Protein AF-Q0MYX5-F1 (afdb_monomer_lite)

Sequence (276 aa):
MDNAFEWIAEGNPLCTESTYPYTSGAGLTGTCKKACNGEVSLTSHKDVPSGDEDALRAAVAKQPVSVAIEADKSAFQLYQSGVIDSASCGKELDHGVLVVGYGTDTATGKDYWKIKNSWGGTWGEEGFVRVVQGKNMCGISSQASYPKGVHMAAPTPPTPPGPPPKTTTHYGDPKAGCLSDEIEVQVQGLGGDFCSSACSLFKPCPTDVPSSVTAKPMCALKEAGTLKEYCALVCAPAEDVVDGQIRDQKKADGACGASASCKMAGAGVGICTYDD

Secondary structure (DSSP, 8-state):
-HHHHHHHHTT--B--TTTS---GGGS--PPP----S-SEE-SEEEEEPTT-HHHHHHHHTTS-EEEEE--SSHHHHT--SSEE--GGG-S---EEEEEEEEEE-TTT--EEEEEE-SS-TTSTBTTEEEEETTTTGGGTTTSEEEEES-EEPPP-------SS-S--SSS--GGG---TTEEEE--TTSSSBEEEEEEBTTBPPP--PPTT--SEEEEEEE-TTSS-EEEEEEEE-GGGEETTEETTHHHHHHHT-TT-EEEEETTTEEEEEB--

Structure (mmCIF, N/CA/C/O backbone):
data_AF-Q0MYX5-F1
#
_entry.id   AF-Q0MYX5-F1
#
loop_
_atom_site.group_PDB
_atom_site.id
_atom_site.type_symbol
_atom_site.label_atom_id
_atom_site.label_alt_id
_atom_site.label_comp_id
_atom_site.label_asym_id
_atom_site.label_entity_id
_atom_site.label_seq_id
_atom_site.pdbx_PDB_ins_code
_atom_site.Cartn_x
_atom_site.Cartn_y
_atom_site.Cartn_z
_atom_site.occupancy
_atom_site.B_iso_or_equiv
_atom_site.auth_seq_id
_atom_site.auth_comp_id
_atom_site.auth_asym_id
_atom_site.auth_atom_id
_atom_site.pdbx_PDB_model_num
ATOM 1 N N . MET A 1 1 ? -14.043 5.587 0.193 1.00 96.19 1 MET A N 1
ATOM 2 C CA . MET A 1 1 ? -12.797 5.654 -0.631 1.00 96.19 1 MET A CA 1
ATOM 3 C C . MET A 1 1 ? -13.126 5.281 -2.075 1.00 96.19 1 MET A C 1
ATOM 5 O O . MET A 1 1 ? -12.330 4.685 -2.795 1.00 96.19 1 MET A O 1
ATOM 9 N N . ASP A 1 2 ? -14.325 5.650 -2.512 1.00 94.31 2 ASP A N 1
ATOM 10 C CA . ASP A 1 2 ? -15.061 4.827 -3.469 1.00 94.31 2 ASP A CA 1
ATOM 11 C C . ASP A 1 2 ? -14.685 5.171 -4.892 1.00 94.31 2 ASP A C 1
ATOM 13 O O . ASP A 1 2 ? -14.395 4.269 -5.668 1.00 94.31 2 ASP A O 1
ATOM 17 N N . ASN A 1 3 ? -14.477 6.460 -5.161 1.00 96.56 3 ASN A N 1
ATOM 18 C CA . ASN A 1 3 ? -13.941 6.959 -6.426 1.00 96.56 3 ASN A CA 1
ATOM 19 C C . ASN A 1 3 ? -12.635 6.249 -6.832 1.00 96.56 3 ASN A C 1
ATOM 21 O O . ASN A 1 3 ? -12.405 6.010 -8.012 1.00 96.56 3 ASN A O 1
ATOM 25 N N . ALA A 1 4 ? -11.766 5.895 -5.873 1.00 95.44 4 ALA A N 1
ATOM 26 C CA . ALA A 1 4 ? -10.534 5.169 -6.182 1.00 95.44 4 ALA A CA 1
ATOM 27 C C . ALA A 1 4 ? -10.825 3.721 -6.601 1.00 95.44 4 ALA A C 1
ATOM 29 O O . ALA A 1 4 ? -10.226 3.224 -7.551 1.00 95.44 4 ALA A O 1
ATOM 30 N N . PHE A 1 5 ? -11.762 3.048 -5.927 1.00 95.75 5 PHE A N 1
ATOM 31 C CA . PHE A 1 5 ? -12.198 1.719 -6.342 1.00 95.75 5 PHE A CA 1
ATOM 32 C C . PHE A 1 5 ? -12.916 1.758 -7.694 1.00 95.75 5 PHE A C 1
ATOM 34 O O . PHE A 1 5 ? -12.631 0.919 -8.538 1.00 95.75 5 PHE A O 1
ATOM 41 N N . GLU A 1 6 ? -13.805 2.724 -7.923 1.00 96.19 6 GLU A N 1
ATOM 42 C CA . GLU A 1 6 ? -14.494 2.920 -9.206 1.00 96.19 6 GLU A CA 1
ATOM 43 C C . GLU A 1 6 ? -13.503 3.123 -10.347 1.00 96.19 6 GLU A C 1
ATOM 45 O O . GLU A 1 6 ? -13.578 2.415 -11.346 1.00 96.19 6 GLU A O 1
ATOM 50 N N . TRP A 1 7 ? -12.503 3.984 -10.157 1.00 93.94 7 TRP A N 1
ATOM 51 C CA . TRP A 1 7 ? -11.457 4.203 -11.150 1.00 93.94 7 TRP A CA 1
ATOM 52 C C . TRP A 1 7 ? -10.729 2.902 -11.525 1.00 93.94 7 TRP A C 1
ATOM 54 O O . TRP A 1 7 ? -10.486 2.646 -12.702 1.00 93.94 7 TRP A O 1
ATOM 64 N N . ILE A 1 8 ? -10.424 2.034 -10.553 1.00 92.81 8 ILE A N 1
ATOM 65 C CA . ILE A 1 8 ? -9.824 0.717 -10.832 1.00 92.81 8 ILE A CA 1
ATOM 66 C C . ILE A 1 8 ? -10.837 -0.208 -11.536 1.00 92.81 8 ILE A C 1
ATOM 68 O O . ILE A 1 8 ? -10.469 -0.929 -12.463 1.00 92.81 8 ILE A O 1
ATOM 72 N N . ALA A 1 9 ? -12.112 -0.187 -11.131 1.00 92.12 9 ALA A N 1
ATOM 73 C CA . ALA A 1 9 ? -13.180 -1.001 -11.724 1.00 92.12 9 ALA A CA 1
ATOM 74 C C . ALA A 1 9 ? -13.456 -0.657 -13.198 1.00 92.12 9 ALA A C 1
ATOM 76 O O . ALA A 1 9 ? -13.831 -1.532 -13.975 1.00 92.12 9 ALA A O 1
ATOM 77 N N . GLU A 1 10 ? -13.224 0.594 -13.600 1.00 93.12 10 GLU A N 1
ATOM 78 C CA . GLU A 1 10 ? -13.289 1.059 -14.993 1.00 93.12 10 GLU A CA 1
ATOM 79 C C . GLU A 1 10 ? -12.164 0.489 -15.882 1.00 93.12 10 GLU A C 1
ATOM 81 O O . GLU A 1 10 ? -12.125 0.750 -17.084 1.00 93.12 10 GLU A O 1
ATOM 86 N N . GLY A 1 11 ? -11.258 -0.315 -15.314 1.00 87.81 11 GLY A N 1
ATOM 87 C CA . GLY A 1 11 ? -10.168 -0.974 -16.030 1.00 87.81 11 GLY A CA 1
ATOM 88 C C . GLY A 1 11 ? -8.875 -0.162 -16.068 1.00 87.81 11 GLY A C 1
ATOM 89 O O . GLY A 1 11 ? -7.965 -0.502 -16.825 1.00 87.81 11 GLY A O 1
ATOM 90 N N . ASN A 1 12 ? -8.769 0.904 -15.270 1.00 88.88 12 ASN A N 1
ATOM 91 C CA . ASN A 1 12 ? -7.522 1.648 -15.165 1.00 88.88 12 ASN A CA 1
ATOM 92 C C . ASN A 1 12 ? -6.460 0.848 -14.380 1.00 88.88 12 ASN A C 1
ATOM 94 O O . ASN A 1 12 ? -6.790 0.137 -13.427 1.00 88.88 12 ASN A O 1
ATOM 98 N N . PRO A 1 13 ? -5.171 0.957 -14.754 1.00 85.06 13 PRO A N 1
ATOM 99 C CA . PRO A 1 13 ? -4.129 0.108 -14.193 1.00 85.06 13 PRO A CA 1
ATOM 100 C C . PRO A 1 13 ? -3.805 0.485 -12.744 1.00 85.06 13 PRO A C 1
ATOM 102 O O . PRO A 1 13 ? -3.373 1.605 -12.467 1.00 85.06 13 PRO A O 1
ATOM 105 N N . LEU A 1 14 ? -3.926 -0.481 -11.829 1.00 89.56 14 LEU A N 1
ATOM 106 C CA . LEU A 1 14 ? -3.324 -0.393 -10.500 1.00 89.56 14 LEU A CA 1
ATOM 107 C C . LEU A 1 14 ? -1.961 -1.096 -10.510 1.00 89.56 14 LEU A C 1
ATOM 109 O O . LEU A 1 14 ? -1.875 -2.317 -10.670 1.00 89.56 14 LEU A O 1
ATOM 113 N N . CYS A 1 15 ? -0.899 -0.304 -10.378 1.00 87.56 15 CYS A N 1
ATOM 114 C CA . CYS A 1 15 ? 0.484 -0.772 -10.383 1.00 87.56 15 CYS A CA 1
ATOM 115 C C . CYS A 1 15 ? 0.941 -1.233 -8.997 1.00 87.56 15 CYS A C 1
ATOM 117 O O . CYS A 1 15 ? 0.411 -0.799 -7.973 1.00 87.56 15 CYS A O 1
ATOM 119 N N . THR A 1 16 ? 1.966 -2.083 -8.962 1.00 85.88 16 THR A N 1
ATOM 120 C CA . THR A 1 16 ? 2.714 -2.352 -7.730 1.00 85.88 16 THR A CA 1
ATOM 121 C C . THR A 1 16 ? 3.526 -1.131 -7.303 1.00 85.88 16 THR A C 1
ATOM 123 O O . THR A 1 16 ? 3.976 -0.348 -8.136 1.00 85.88 16 THR A O 1
ATOM 126 N N . GLU A 1 17 ? 3.786 -0.993 -6.002 1.00 85.88 17 GLU A N 1
ATOM 127 C CA . GLU A 1 17 ? 4.629 0.091 -5.466 1.00 85.88 17 GLU A CA 1
ATOM 128 C C . GLU A 1 17 ? 6.033 0.100 -6.100 1.00 85.88 17 GLU A C 1
ATOM 130 O O . GLU A 1 17 ? 6.611 1.155 -6.331 1.00 85.88 17 GLU A O 1
ATOM 135 N N . SER A 1 18 ? 6.581 -1.070 -6.443 1.00 83.81 18 SER A N 1
ATOM 136 C CA . SER A 1 18 ? 7.875 -1.179 -7.125 1.00 83.81 18 SER A CA 1
ATOM 137 C C . SER A 1 18 ? 7.869 -0.600 -8.540 1.00 83.81 18 SER A C 1
ATOM 139 O O . SER A 1 18 ? 8.885 -0.062 -8.971 1.00 83.81 18 SER A O 1
ATOM 141 N N . THR A 1 19 ? 6.753 -0.715 -9.267 1.00 83.69 19 THR A N 1
ATOM 142 C CA . THR A 1 19 ? 6.622 -0.208 -10.645 1.00 83.69 19 THR A CA 1
ATOM 143 C C . THR A 1 19 ? 6.095 1.225 -10.689 1.00 83.69 19 THR A C 1
ATOM 145 O O . THR A 1 19 ? 6.375 1.959 -11.638 1.00 83.69 19 THR A O 1
ATOM 148 N N . TYR A 1 20 ? 5.381 1.657 -9.647 1.00 86.38 20 TYR A N 1
ATOM 149 C CA . TYR A 1 20 ? 4.899 3.025 -9.484 1.00 86.38 20 TYR A CA 1
ATOM 150 C C . TYR A 1 20 ? 5.142 3.529 -8.051 1.00 86.38 20 TYR A C 1
ATOM 152 O O . TYR A 1 20 ? 4.207 3.578 -7.251 1.00 86.38 20 TYR A O 1
ATOM 160 N N . PRO A 1 21 ? 6.381 3.941 -7.721 1.00 87.50 21 PRO A N 1
ATOM 161 C CA . PRO A 1 21 ? 6.713 4.388 -6.373 1.00 87.50 21 PRO A CA 1
ATOM 162 C C . PRO A 1 21 ? 5.965 5.656 -5.965 1.00 87.50 21 PRO A C 1
ATOM 164 O O . PRO A 1 21 ? 5.779 6.581 -6.767 1.00 87.50 21 PRO A O 1
ATOM 167 N N . TYR A 1 22 ? 5.601 5.743 -4.691 1.00 85.69 22 TYR A N 1
ATOM 168 C CA . TYR A 1 22 ? 4.992 6.924 -4.103 1.00 85.69 22 TYR A CA 1
ATOM 169 C C . TYR A 1 22 ? 5.981 8.099 -4.050 1.00 85.69 22 TYR A C 1
ATOM 171 O O . TYR A 1 22 ? 6.965 8.087 -3.313 1.00 85.69 22 TYR A O 1
ATOM 179 N N . THR A 1 23 ? 5.701 9.161 -4.810 1.00 84.38 23 THR A N 1
ATOM 180 C CA . THR A 1 23 ? 6.566 10.355 -4.888 1.00 84.38 23 THR A CA 1
ATOM 181 C C . THR A 1 23 ? 6.047 11.554 -4.097 1.00 84.38 23 THR A C 1
ATOM 183 O O . THR A 1 23 ? 6.801 12.487 -3.827 1.00 84.38 23 THR A O 1
ATOM 186 N N . SER A 1 24 ? 4.767 11.556 -3.716 1.00 80.44 24 SER A N 1
ATOM 187 C CA . SER A 1 24 ? 4.109 12.734 -3.132 1.00 80.44 24 SER A CA 1
ATOM 188 C C . SER A 1 24 ? 4.394 12.939 -1.641 1.00 80.44 24 SER A C 1
ATOM 190 O O . SER A 1 24 ? 3.880 13.882 -1.047 1.00 80.44 24 SER A O 1
ATOM 192 N N . GLY A 1 25 ? 5.237 12.106 -1.020 1.00 70.12 25 GLY A N 1
ATOM 193 C CA . GLY A 1 25 ? 5.572 12.194 0.409 1.00 70.12 25 GLY A CA 1
ATOM 194 C C . GLY A 1 25 ? 6.216 13.517 0.839 1.00 70.12 25 GLY A C 1
ATOM 195 O O . GLY A 1 25 ? 6.126 13.882 2.004 1.00 70.12 25 GLY A O 1
ATOM 196 N N . ALA A 1 26 ? 6.805 14.263 -0.100 1.00 75.06 26 ALA A N 1
ATOM 197 C CA . ALA A 1 26 ? 7.354 15.602 0.129 1.00 75.06 26 ALA A CA 1
ATOM 198 C C . ALA A 1 26 ? 6.383 16.745 -0.249 1.00 75.06 26 ALA A C 1
ATOM 200 O O . ALA A 1 26 ? 6.805 17.891 -0.376 1.00 75.06 26 ALA A O 1
ATOM 201 N N . GLY A 1 27 ? 5.100 16.444 -0.490 1.00 73.88 27 GLY A N 1
ATOM 202 C CA . GLY A 1 27 ? 4.103 17.424 -0.944 1.00 73.88 27 GLY A CA 1
ATOM 203 C C . GLY A 1 27 ? 4.219 17.801 -2.425 1.00 73.88 27 GLY A C 1
ATOM 204 O O . GLY A 1 27 ? 3.632 18.788 -2.860 1.00 73.88 27 GLY A O 1
ATOM 205 N N . LEU A 1 28 ? 4.981 17.032 -3.208 1.00 76.19 28 LEU A N 1
ATOM 206 C CA . LEU A 1 28 ? 5.161 17.253 -4.641 1.00 76.19 28 LEU A CA 1
ATOM 207 C C . LEU A 1 28 ? 4.154 16.424 -5.438 1.00 76.19 28 LEU A C 1
ATOM 209 O O . LEU A 1 28 ? 4.233 15.197 -5.471 1.00 76.19 28 LEU A O 1
ATOM 213 N N . THR A 1 29 ? 3.232 17.097 -6.121 1.00 76.69 29 THR A N 1
ATOM 214 C CA . THR A 1 29 ? 2.297 16.438 -7.036 1.00 76.69 29 THR A CA 1
ATOM 215 C C . THR A 1 29 ? 3.027 16.027 -8.312 1.00 76.69 29 THR A C 1
ATOM 217 O O . THR A 1 29 ? 3.474 16.872 -9.087 1.00 76.69 29 THR A O 1
ATOM 220 N N . GLY A 1 30 ? 3.158 14.719 -8.529 1.00 77.19 30 GLY A N 1
ATOM 221 C CA . GLY A 1 30 ? 3.679 14.172 -9.780 1.00 77.19 30 GLY A CA 1
ATOM 222 C C . GLY A 1 30 ? 2.681 14.283 -10.937 1.00 77.19 30 GLY A C 1
ATOM 223 O O . GLY A 1 30 ? 1.508 14.606 -10.757 1.00 77.19 30 GLY A O 1
ATOM 224 N N . THR A 1 31 ? 3.140 13.967 -12.145 1.00 83.19 31 THR A N 1
ATOM 225 C CA . THR A 1 31 ? 2.269 13.759 -13.309 1.00 83.19 31 THR A CA 1
ATOM 226 C C . THR A 1 31 ? 1.819 12.299 -13.387 1.00 83.19 31 THR A C 1
ATOM 228 O O . THR A 1 31 ? 2.531 11.395 -12.946 1.00 83.19 31 THR A O 1
ATOM 231 N N . CYS A 1 32 ? 0.632 12.053 -13.951 1.00 86.31 32 CYS A N 1
ATOM 232 C CA . CYS A 1 32 ? 0.149 10.693 -14.198 1.00 86.31 32 CYS A CA 1
ATOM 233 C C . CYS A 1 32 ? 1.040 10.003 -15.242 1.00 86.31 32 CYS A C 1
ATOM 235 O O . CYS A 1 32 ? 1.195 10.503 -16.359 1.00 86.31 32 CYS A O 1
ATOM 237 N N . LYS A 1 33 ? 1.629 8.860 -14.878 1.00 82.69 33 LYS A N 1
ATOM 238 C CA . LYS A 1 33 ? 2.478 8.047 -15.757 1.00 82.69 33 LYS A CA 1
ATOM 239 C C . LYS A 1 33 ? 1.735 6.781 -16.175 1.00 82.69 33 LYS A C 1
ATOM 241 O O . LYS A 1 33 ? 1.024 6.180 -15.381 1.00 82.69 33 LYS A O 1
ATOM 246 N N . LYS A 1 34 ? 1.951 6.316 -17.403 1.00 77.56 34 LYS A N 1
ATOM 247 C CA . LYS A 1 34 ? 1.551 4.963 -17.818 1.00 77.56 34 LYS A CA 1
ATOM 248 C C . LYS A 1 34 ? 2.745 4.031 -17.625 1.00 77.56 34 LYS A C 1
ATOM 250 O O . LYS A 1 34 ? 3.488 3.792 -18.567 1.00 77.56 34 LYS A O 1
ATOM 255 N N . ALA A 1 35 ? 2.986 3.624 -16.379 1.00 71.19 35 ALA A N 1
ATOM 256 C CA . ALA A 1 35 ? 4.184 2.869 -15.993 1.00 71.19 35 ALA A CA 1
ATOM 257 C C .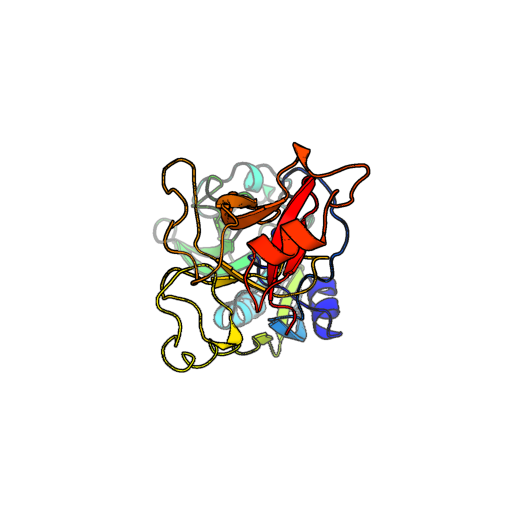 ALA A 1 35 ? 3.965 1.348 -15.902 1.00 71.19 35 ALA A C 1
ATOM 259 O O . ALA A 1 35 ? 4.932 0.601 -15.825 1.00 71.19 35 ALA A O 1
ATOM 260 N N . CYS A 1 36 ? 2.714 0.879 -15.916 1.00 77.50 36 CYS A N 1
ATOM 261 C CA . CYS A 1 36 ? 2.388 -0.544 -15.875 1.00 77.50 36 CYS A CA 1
ATOM 262 C C . CYS A 1 36 ? 1.074 -0.838 -16.618 1.00 77.50 36 CYS A C 1
ATOM 264 O O . CYS A 1 36 ? 0.283 0.070 -16.889 1.00 77.50 36 CYS A O 1
ATOM 266 N N . ASN A 1 37 ? 0.817 -2.121 -16.880 1.00 72.31 37 ASN A N 1
ATOM 267 C CA . ASN A 1 37 ? -0.416 -2.606 -17.514 1.00 72.31 37 ASN A CA 1
ATOM 268 C C . ASN A 1 37 ? -1.521 -2.993 -16.509 1.00 72.31 37 ASN A C 1
ATOM 270 O O . ASN A 1 37 ? -2.529 -3.566 -16.906 1.00 72.31 37 ASN A O 1
ATOM 274 N N . GLY A 1 38 ? -1.345 -2.658 -15.226 1.00 74.06 38 GLY A N 1
ATOM 275 C CA . GLY A 1 38 ? -2.250 -3.032 -14.140 1.00 74.06 38 GLY A CA 1
ATOM 276 C C . GLY A 1 38 ? -2.015 -4.472 -13.691 1.00 74.06 38 GLY A C 1
ATOM 277 O O . GLY A 1 38 ? -2.259 -5.416 -14.434 1.00 74.06 38 GLY A O 1
ATOM 278 N N . GLU A 1 39 ? -1.532 -4.648 -12.464 1.00 78.69 39 GLU A N 1
ATOM 279 C CA . GLU A 1 39 ? -1.292 -5.976 -11.874 1.00 78.69 39 GLU A CA 1
ATOM 280 C C . GLU A 1 39 ? -2.457 -6.422 -10.983 1.00 78.69 39 GLU A C 1
ATOM 282 O O . GLU A 1 39 ? -2.606 -7.599 -10.656 1.00 78.69 39 GLU A O 1
ATOM 287 N N . VAL A 1 40 ? -3.316 -5.480 -10.597 1.00 84.19 40 VAL A N 1
ATOM 288 C CA . VAL A 1 40 ? -4.497 -5.726 -9.777 1.00 84.19 40 VAL A CA 1
ATOM 289 C C . VAL A 1 40 ? -5.708 -5.122 -10.465 1.00 84.19 40 VAL A C 1
ATOM 291 O O . VAL A 1 40 ? -5.685 -3.979 -10.914 1.00 84.19 40 VAL A O 1
ATOM 294 N N . SER A 1 41 ? -6.780 -5.901 -10.506 1.00 86.19 41 SER A N 1
ATOM 295 C CA . SER A 1 41 ? -8.095 -5.474 -10.969 1.00 86.19 41 SER A CA 1
ATOM 296 C C . SER A 1 41 ? -9.133 -5.747 -9.888 1.00 86.19 41 SER A C 1
ATOM 298 O O . SER A 1 41 ? -8.926 -6.572 -8.993 1.00 86.19 41 SER A O 1
ATOM 300 N N . LEU A 1 42 ? -10.256 -5.046 -9.960 1.00 92.94 42 LEU A N 1
ATOM 301 C CA . LEU A 1 42 ? -11.424 -5.307 -9.133 1.00 92.94 42 LEU A CA 1
ATOM 302 C C . LEU A 1 42 ? -12.687 -5.092 -9.964 1.00 92.94 42 LEU A C 1
ATOM 304 O O . LEU A 1 42 ? -12.662 -4.383 -10.963 1.00 92.94 42 LEU A O 1
ATOM 308 N N . THR A 1 43 ? -13.791 -5.706 -9.551 1.00 91.56 43 THR A N 1
ATOM 309 C CA . THR A 1 43 ? -15.070 -5.616 -10.281 1.00 91.56 43 THR A CA 1
ATOM 310 C C . THR A 1 43 ? -15.958 -4.470 -9.809 1.00 91.56 43 THR A C 1
ATOM 312 O O . THR A 1 43 ? -16.690 -3.890 -10.600 1.00 91.56 43 THR A O 1
ATOM 315 N N . SER A 1 44 ? -15.934 -4.166 -8.510 1.00 94.75 44 SER A N 1
ATOM 316 C CA . SER A 1 44 ? -16.715 -3.093 -7.891 1.00 94.75 44 SER A CA 1
ATOM 317 C C . SER A 1 44 ? -16.214 -2.852 -6.466 1.00 94.75 44 SER A C 1
ATOM 319 O O . SER A 1 44 ? -15.313 -3.542 -5.988 1.00 94.75 44 SER A O 1
ATOM 321 N N . HIS A 1 45 ? -16.843 -1.942 -5.733 1.00 97.38 45 HIS A N 1
ATOM 322 C CA . HIS A 1 45 ? -16.726 -1.868 -4.279 1.00 97.38 45 HIS A CA 1
ATOM 323 C C . HIS A 1 45 ? -18.082 -2.133 -3.618 1.00 97.38 45 HIS A C 1
ATOM 325 O O . HIS A 1 45 ? -19.089 -2.378 -4.292 1.00 97.38 45 HIS A O 1
ATOM 331 N N . LYS A 1 46 ? -18.087 -2.167 -2.288 1.00 97.12 46 LYS A N 1
ATOM 332 C CA . LYS A 1 46 ? -19.293 -2.210 -1.474 1.00 97.12 46 LYS A CA 1
ATOM 333 C C . LYS A 1 46 ? -19.118 -1.344 -0.234 1.00 97.12 46 LYS A C 1
ATOM 335 O O . LYS A 1 46 ? -18.134 -1.505 0.490 1.00 97.12 46 LYS A O 1
ATOM 340 N N . ASP A 1 47 ? -20.135 -0.540 0.038 1.00 98.25 47 ASP A N 1
ATOM 341 C CA . ASP A 1 47 ? -20.233 0.245 1.260 1.00 98.25 47 ASP A CA 1
ATOM 342 C C . ASP A 1 47 ? -20.781 -0.588 2.418 1.00 98.25 47 ASP A C 1
ATOM 344 O O . ASP A 1 47 ? -21.645 -1.466 2.267 1.00 98.25 47 ASP A O 1
ATOM 348 N N . VAL A 1 48 ? -20.252 -0.305 3.601 1.00 98.19 48 VAL A N 1
ATOM 349 C CA . VAL A 1 48 ? -20.819 -0.724 4.878 1.00 98.19 48 VAL A CA 1
ATOM 350 C C . VAL A 1 48 ? -21.885 0.307 5.270 1.00 98.19 48 VAL A C 1
ATOM 352 O O . VAL A 1 48 ? -21.635 1.505 5.128 1.00 98.19 48 VAL A O 1
ATOM 355 N N . PRO A 1 49 ? -23.067 -0.114 5.764 1.00 98.38 49 PRO A N 1
ATOM 356 C CA . PRO A 1 49 ? -24.084 0.818 6.241 1.00 98.38 49 PRO A CA 1
ATOM 357 C C . PRO A 1 49 ? -23.521 1.809 7.267 1.00 98.38 49 PRO A C 1
ATOM 359 O O . PRO A 1 49 ? -22.850 1.418 8.223 1.00 98.38 49 PRO A O 1
ATOM 362 N N . SER A 1 50 ? -23.795 3.097 7.059 1.00 98.12 50 SER A N 1
ATOM 363 C CA . SER A 1 50 ? -23.253 4.164 7.902 1.00 98.12 50 SER A CA 1
ATOM 364 C C . SER A 1 50 ? -23.690 4.005 9.361 1.00 98.12 50 SER A C 1
ATOM 366 O O . SER A 1 50 ? -24.871 3.820 9.656 1.00 98.12 50 SER A O 1
ATOM 368 N N . GLY A 1 51 ? -22.725 4.079 10.276 1.00 97.06 51 GLY A N 1
ATOM 369 C CA . GLY A 1 51 ? -22.916 3.946 11.718 1.00 97.06 51 GLY A CA 1
ATOM 370 C C . GLY A 1 51 ? -23.032 2.505 12.227 1.00 97.06 51 GLY A C 1
ATOM 371 O O . GLY A 1 51 ? -23.052 2.307 13.441 1.00 97.06 51 GLY A O 1
ATOM 372 N N . ASP A 1 52 ? -23.072 1.505 11.343 1.00 98.44 52 ASP A N 1
ATOM 373 C CA . ASP A 1 52 ? -23.272 0.101 11.707 1.00 98.44 52 ASP A CA 1
ATOM 374 C C . ASP A 1 52 ? -21.928 -0.602 11.970 1.00 98.44 52 ASP A C 1
ATOM 376 O O . ASP A 1 52 ? -21.272 -1.145 11.075 1.00 98.44 52 ASP A O 1
ATOM 380 N N . GLU A 1 53 ? -21.489 -0.566 13.230 1.00 98.56 53 GLU A N 1
ATOM 381 C CA . GLU A 1 53 ? -20.244 -1.219 13.650 1.00 98.56 53 GLU A CA 1
ATOM 382 C C . GLU A 1 53 ? -20.307 -2.753 13.597 1.00 98.56 53 GLU A C 1
ATOM 384 O O . GLU A 1 53 ? -19.267 -3.389 13.412 1.00 98.56 53 GLU A O 1
ATOM 389 N N . ASP A 1 54 ? -21.494 -3.360 13.673 1.00 98.56 54 ASP A N 1
ATOM 390 C CA . ASP A 1 54 ? -21.651 -4.810 13.531 1.00 98.56 54 ASP A CA 1
ATOM 391 C C . ASP A 1 54 ? -21.456 -5.236 12.070 1.00 98.56 54 ASP A C 1
ATOM 393 O O . ASP A 1 54 ? -20.737 -6.202 11.780 1.00 98.56 54 ASP A O 1
ATOM 397 N N . ALA A 1 55 ? -22.021 -4.478 11.126 1.00 98.56 55 ALA A N 1
ATOM 398 C CA . ALA A 1 55 ? -21.776 -4.674 9.702 1.00 98.56 55 ALA A CA 1
ATOM 399 C C . ALA A 1 55 ? -20.305 -4.417 9.339 1.00 98.56 55 ALA A C 1
ATOM 401 O O . ALA A 1 55 ? -19.727 -5.186 8.559 1.00 98.56 55 ALA A O 1
ATOM 402 N N . LEU A 1 56 ? -19.676 -3.396 9.936 1.00 98.69 56 LEU A N 1
ATOM 403 C CA . LEU A 1 56 ? -18.239 -3.156 9.790 1.00 98.69 56 LEU A CA 1
ATOM 404 C C . LEU A 1 56 ? -17.436 -4.355 10.303 1.00 98.69 56 LEU A C 1
ATOM 406 O O . LEU A 1 56 ? -16.555 -4.850 9.600 1.00 98.69 56 LEU A O 1
ATOM 410 N N . ARG A 1 57 ? -17.783 -4.895 11.476 1.00 98.50 57 ARG A N 1
ATOM 411 C CA . ARG A 1 57 ? -17.112 -6.062 12.070 1.00 98.50 57 ARG A CA 1
ATOM 412 C C . ARG A 1 57 ? -17.210 -7.277 11.161 1.00 98.50 57 ARG A C 1
ATOM 414 O O . ARG A 1 57 ? -16.210 -7.950 10.916 1.00 98.50 57 ARG A O 1
ATOM 421 N N . ALA A 1 58 ? -18.397 -7.526 10.613 1.00 98.44 58 ALA A N 1
ATOM 422 C CA . ALA A 1 58 ? -18.646 -8.619 9.682 1.00 98.44 58 ALA A CA 1
ATOM 423 C C . ALA A 1 58 ? -17.877 -8.472 8.356 1.00 98.44 58 ALA A C 1
ATOM 425 O O . ALA A 1 58 ? -17.522 -9.482 7.740 1.00 98.44 58 ALA A O 1
ATOM 426 N N . ALA A 1 59 ? -17.623 -7.240 7.903 1.00 97.94 59 ALA A N 1
ATOM 427 C CA . ALA A 1 59 ? -16.787 -6.967 6.738 1.00 97.94 59 ALA A CA 1
ATOM 428 C C . ALA A 1 59 ? -15.295 -7.179 7.052 1.00 97.94 59 ALA A C 1
ATOM 430 O O . ALA A 1 59 ? -14.631 -7.929 6.336 1.00 97.94 59 ALA A O 1
ATOM 431 N N . VAL A 1 60 ? -14.807 -6.610 8.161 1.00 98.44 60 VAL A N 1
ATOM 432 C CA . VAL A 1 60 ? -13.407 -6.714 8.617 1.00 98.44 60 VAL A CA 1
ATOM 433 C C . VAL A 1 60 ? -12.993 -8.165 8.871 1.00 98.44 60 VAL A C 1
ATOM 435 O O . VAL A 1 60 ? -11.870 -8.555 8.566 1.00 98.44 60 VAL A O 1
ATOM 438 N N . ALA A 1 61 ? -13.914 -9.003 9.358 1.00 97.81 61 ALA A N 1
ATOM 439 C CA . ALA A 1 61 ? -13.682 -10.436 9.547 1.00 97.81 61 ALA A CA 1
ATOM 440 C C . ALA A 1 61 ? -13.332 -11.191 8.248 1.00 97.81 61 ALA A C 1
ATOM 442 O O . ALA A 1 61 ? -12.816 -12.306 8.308 1.00 97.81 61 ALA A O 1
ATOM 443 N N . LYS A 1 62 ? -13.645 -10.621 7.077 1.00 96.75 62 LYS A N 1
ATOM 444 C CA . LYS A 1 62 ? -13.419 -11.242 5.763 1.00 96.75 62 LYS A CA 1
ATOM 445 C C . LYS A 1 62 ? -12.215 -10.653 5.038 1.00 96.75 62 LYS A C 1
ATOM 447 O O . LYS A 1 62 ? -11.572 -11.366 4.278 1.00 96.75 62 LYS A O 1
ATOM 452 N N . GLN A 1 63 ? -11.957 -9.362 5.223 1.00 97.50 63 GLN A N 1
ATOM 453 C CA . GLN A 1 63 ? -10.868 -8.626 4.585 1.00 97.50 63 GLN A CA 1
ATOM 454 C C . GLN A 1 63 ? -10.693 -7.252 5.246 1.00 97.50 63 GLN A C 1
ATOM 456 O O . GLN A 1 63 ? -11.630 -6.773 5.882 1.00 97.50 63 GLN A O 1
ATOM 461 N N . PRO A 1 64 ? -9.552 -6.572 5.054 1.00 98.31 64 PRO A N 1
ATOM 462 C CA . PRO A 1 64 ? -9.404 -5.182 5.469 1.00 98.31 64 PRO A CA 1
ATOM 463 C C . PRO A 1 64 ? -10.458 -4.256 4.840 1.00 98.31 64 PRO A C 1
ATOM 465 O O . PRO A 1 64 ? -10.859 -4.449 3.689 1.00 98.31 64 PRO A O 1
ATOM 468 N N . VAL A 1 65 ? -10.886 -3.238 5.588 1.00 98.75 65 VAL A N 1
ATOM 469 C CA . VAL A 1 65 ? -11.922 -2.277 5.171 1.00 98.75 65 VAL A CA 1
ATOM 470 C C . VAL A 1 65 ? -11.365 -0.863 5.251 1.00 98.75 65 VAL A C 1
ATOM 472 O O . VAL A 1 65 ? -10.832 -0.458 6.286 1.00 98.75 65 VAL A O 1
ATOM 475 N N . SER A 1 66 ? -11.475 -0.111 4.158 1.00 98.81 66 SER A N 1
ATOM 476 C CA . SER A 1 66 ? -11.106 1.300 4.135 1.00 98.81 66 SER A CA 1
ATOM 477 C C . SER A 1 66 ? -12.171 2.097 4.883 1.00 98.81 66 SER A C 1
ATOM 479 O O . SER A 1 66 ? -13.359 1.948 4.602 1.00 98.81 66 SER A O 1
ATOM 481 N N . VAL A 1 67 ? -11.758 2.960 5.810 1.00 98.75 67 VAL A N 1
ATOM 482 C CA . VAL A 1 67 ? -12.664 3.833 6.574 1.00 98.75 67 VAL A CA 1
ATOM 483 C C . VAL A 1 67 ? -12.157 5.272 6.582 1.00 98.75 67 VAL A C 1
ATOM 485 O O . VAL A 1 67 ? -10.949 5.500 6.503 1.00 98.75 67 VAL A O 1
ATOM 488 N N . ALA A 1 68 ? -13.070 6.232 6.680 1.00 98.56 68 ALA A N 1
ATOM 489 C CA . ALA A 1 68 ? -12.730 7.608 7.014 1.00 98.56 68 ALA A CA 1
ATOM 490 C C . ALA A 1 68 ? -12.904 7.846 8.522 1.00 98.56 68 ALA A C 1
ATOM 492 O O . ALA A 1 68 ? -13.820 7.302 9.140 1.00 98.56 68 ALA A O 1
ATOM 493 N N . ILE A 1 69 ? -12.020 8.652 9.099 1.00 98.56 69 ILE A N 1
ATOM 494 C CA . ILE A 1 69 ? -12.044 9.088 10.498 1.00 98.56 69 ILE A CA 1
ATOM 495 C C . ILE A 1 69 ? -11.767 10.593 10.578 1.00 98.56 69 ILE A C 1
ATOM 497 O O . ILE A 1 69 ? -11.288 11.186 9.613 1.00 98.56 69 ILE A O 1
ATOM 501 N N . GLU A 1 70 ? -12.040 11.196 11.730 1.00 98.25 70 GLU A N 1
ATOM 502 C CA . GLU A 1 70 ? -11.493 12.504 12.106 1.00 98.25 70 GLU A CA 1
ATOM 503 C C . GLU A 1 70 ? -10.130 12.313 12.788 1.00 98.25 70 GLU A C 1
ATOM 505 O O . GLU A 1 70 ? -10.018 11.619 13.806 1.00 98.25 70 GLU A O 1
ATOM 510 N N . ALA A 1 71 ? -9.084 12.897 12.209 1.00 96.94 71 ALA A N 1
ATOM 511 C CA . ALA A 1 71 ? -7.702 12.769 12.658 1.00 96.94 71 ALA A CA 1
ATOM 512 C C . ALA A 1 71 ? -7.032 14.117 12.979 1.00 96.94 71 ALA A C 1
ATOM 514 O O . ALA A 1 71 ? -5.908 14.120 13.491 1.00 96.94 71 ALA A O 1
ATOM 515 N N . ASP A 1 72 ? -7.688 15.258 12.741 1.00 96.38 72 ASP A N 1
ATOM 516 C CA . ASP A 1 72 ? -7.183 16.589 13.113 1.00 96.38 72 ASP A CA 1
ATOM 517 C C . ASP A 1 72 ? -7.199 16.877 14.631 1.00 96.38 72 ASP A C 1
ATOM 519 O O . ASP A 1 72 ? -6.645 17.882 15.088 1.00 96.38 72 ASP A O 1
ATOM 523 N N . LYS A 1 73 ? -7.800 15.998 15.442 1.00 97.44 73 LYS A N 1
ATOM 524 C CA . LYS A 1 73 ? -7.892 16.162 16.898 1.00 97.44 73 LYS A CA 1
ATOM 525 C C . LYS A 1 73 ? -6.664 15.634 17.634 1.00 97.44 73 LYS A C 1
ATOM 527 O O . LYS A 1 73 ? -6.092 14.600 17.293 1.00 97.44 73 LYS A O 1
ATOM 532 N N . SER A 1 74 ? -6.304 16.299 18.736 1.00 95.75 74 SER A N 1
ATOM 533 C CA . SER A 1 74 ? -5.122 15.962 19.552 1.00 95.75 74 SER A CA 1
ATOM 534 C C . SER A 1 74 ? -5.134 14.532 20.095 1.00 95.75 74 SER A C 1
ATOM 536 O O . SER A 1 74 ? -4.075 13.921 20.219 1.00 95.75 74 SER A O 1
ATOM 538 N N . ALA A 1 75 ? -6.320 13.982 20.373 1.00 95.44 75 ALA A N 1
ATOM 539 C CA . ALA A 1 75 ? -6.481 12.594 20.801 1.00 95.44 75 ALA A CA 1
ATOM 540 C C . ALA A 1 75 ? -5.977 11.586 19.760 1.00 95.44 75 ALA A C 1
ATOM 542 O O . ALA A 1 75 ? -5.510 10.515 20.140 1.00 95.44 75 ALA A O 1
ATOM 543 N N . PHE A 1 76 ? -6.059 11.936 18.473 1.00 97.38 76 PHE A N 1
ATOM 544 C CA . PHE A 1 76 ? -5.527 11.130 17.386 1.00 97.38 76 PHE A CA 1
ATOM 545 C C . PHE A 1 76 ? -4.084 11.529 17.063 1.00 97.38 76 PHE A C 1
ATOM 547 O O . PHE A 1 76 ? -3.196 10.685 17.117 1.00 97.38 76 PHE A O 1
ATOM 554 N N . GLN A 1 77 ? -3.812 12.815 16.807 1.00 96.75 77 GLN A N 1
ATOM 555 C CA . GLN A 1 77 ? -2.484 13.292 16.388 1.00 96.75 77 GLN A CA 1
ATOM 556 C C . GLN A 1 77 ? -1.352 12.850 17.322 1.00 96.75 77 GLN A C 1
ATOM 558 O O . GLN A 1 77 ? -0.291 12.434 16.855 1.00 96.75 77 GLN A O 1
ATOM 563 N N . LEU A 1 78 ? -1.590 12.912 18.637 1.00 95.81 78 LEU A N 1
ATOM 564 C CA . LEU A 1 78 ? -0.593 12.628 19.672 1.00 95.81 78 LEU A CA 1
ATOM 565 C C . LEU A 1 78 ? -0.648 11.185 20.194 1.00 95.81 78 LEU A C 1
ATOM 567 O O . LEU A 1 78 ? -0.024 10.882 21.213 1.00 95.81 78 LEU A O 1
ATOM 571 N N . TYR A 1 79 ? -1.406 10.301 19.541 1.00 97.94 79 TYR A N 1
ATOM 572 C CA . TYR A 1 79 ? -1.524 8.907 19.948 1.00 97.94 79 TYR A CA 1
ATOM 573 C C . TYR A 1 79 ? -0.161 8.196 19.950 1.00 97.94 79 TYR A C 1
ATOM 575 O O . TYR A 1 79 ? 0.616 8.289 19.000 1.00 97.94 79 TYR A O 1
ATOM 583 N N . GLN A 1 80 ? 0.104 7.451 21.026 1.00 95.81 80 GLN A N 1
ATOM 584 C CA . GLN A 1 80 ? 1.314 6.636 21.180 1.00 95.81 80 GLN A CA 1
ATOM 585 C C . GLN A 1 80 ? 0.984 5.159 21.403 1.00 95.81 80 GLN A C 1
ATOM 587 O O . GLN A 1 80 ? 1.622 4.297 20.816 1.00 95.81 80 GLN A O 1
ATOM 592 N N . SER A 1 81 ? 0.008 4.854 22.262 1.00 97.00 81 SER A N 1
ATOM 593 C CA . SER A 1 81 ? -0.417 3.479 22.547 1.00 97.00 81 SER A CA 1
ATOM 594 C C . SER A 1 81 ? -1.762 3.432 23.276 1.00 97.00 81 SER A C 1
ATOM 596 O O . SER A 1 81 ? -2.288 4.458 23.717 1.00 97.00 81 SER A O 1
ATOM 598 N N . GLY A 1 82 ? -2.313 2.226 23.420 1.00 97.38 82 GLY A N 1
ATOM 599 C CA . GLY A 1 82 ? -3.566 1.966 24.132 1.00 97.38 82 GLY A CA 1
ATOM 600 C C . GLY A 1 82 ? -4.794 2.065 23.228 1.00 97.38 82 GLY A C 1
ATOM 601 O O . GLY A 1 82 ? -4.674 2.177 22.012 1.00 97.38 82 GLY A O 1
ATOM 602 N N . VAL A 1 83 ? -5.991 2.004 23.813 1.00 98.50 83 VAL A N 1
ATOM 603 C CA . VAL A 1 83 ? -7.253 2.130 23.067 1.00 98.50 83 VAL A CA 1
ATOM 604 C C . VAL A 1 83 ? -7.774 3.561 23.183 1.00 98.50 83 VAL A C 1
ATOM 606 O O . VAL A 1 83 ? -8.096 4.010 24.285 1.00 98.50 83 VAL A O 1
ATOM 609 N N . ILE A 1 84 ? -7.896 4.266 22.055 1.00 98.00 84 ILE A N 1
ATOM 610 C CA . ILE A 1 84 ? -8.549 5.576 21.999 1.00 98.00 84 ILE A CA 1
ATOM 611 C C . ILE A 1 84 ? -10.023 5.401 22.362 1.00 98.00 84 ILE A C 1
ATOM 613 O O . ILE A 1 84 ? -10.796 4.774 21.637 1.00 98.00 84 ILE A O 1
ATOM 617 N N . ASP A 1 85 ? -10.402 5.992 23.489 1.00 97.12 85 ASP A N 1
ATOM 618 C CA . ASP A 1 85 ? -11.771 6.060 23.986 1.00 97.12 85 ASP A CA 1
ATOM 619 C C . ASP A 1 85 ? -12.021 7.451 24.586 1.00 97.12 85 ASP A C 1
ATOM 621 O O . ASP A 1 85 ? -12.117 7.618 25.802 1.00 97.12 85 ASP A O 1
A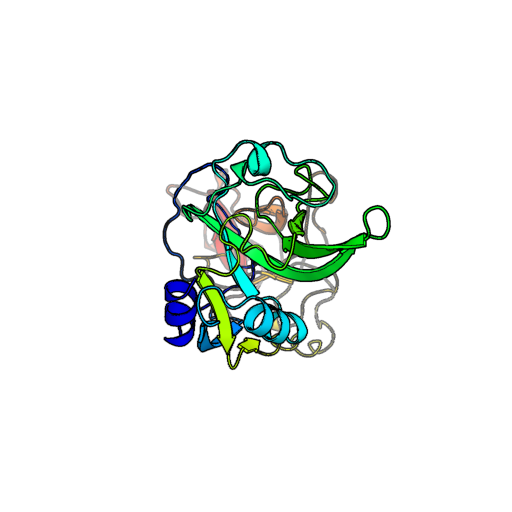TOM 625 N N . SER A 1 86 ? -12.035 8.472 23.727 1.00 95.06 86 SER A N 1
ATOM 626 C CA . SER A 1 86 ? -12.222 9.866 24.133 1.00 95.06 86 SER A CA 1
ATOM 627 C C . SER A 1 86 ? -13.144 10.598 23.169 1.00 95.06 86 SER A C 1
ATOM 629 O O . SER A 1 86 ? -12.878 10.651 21.970 1.00 95.06 86 SER A O 1
ATOM 631 N N . ALA A 1 87 ? -14.179 11.252 23.702 1.00 91.50 87 ALA A N 1
ATOM 632 C CA . ALA A 1 87 ? -15.096 12.082 22.917 1.00 91.50 87 ALA A CA 1
ATOM 633 C C . ALA A 1 87 ? -14.386 13.222 22.161 1.00 91.50 87 ALA A C 1
ATOM 635 O O . ALA A 1 87 ? -14.909 13.721 21.170 1.00 91.50 87 ALA A O 1
ATOM 636 N N . SER A 1 88 ? -13.176 13.598 22.585 1.00 93.25 88 SER A N 1
ATOM 637 C CA . SER A 1 88 ? -12.351 14.590 21.896 1.00 93.25 88 SER A CA 1
ATOM 638 C C . SER A 1 88 ? -11.826 14.133 20.531 1.00 93.25 88 SER A C 1
ATOM 640 O O . SER A 1 88 ? -11.197 14.944 19.865 1.00 93.25 88 SER A O 1
ATOM 642 N N . CYS A 1 89 ? -12.026 12.870 20.124 1.00 92.00 89 CYS A N 1
ATOM 643 C CA . CYS A 1 89 ? -11.665 12.410 18.779 1.00 92.00 89 CYS A CA 1
ATOM 644 C C . CYS A 1 89 ? -12.602 12.955 17.686 1.00 92.00 89 CYS A C 1
ATOM 646 O O . CYS A 1 89 ? -12.184 13.059 16.545 1.00 92.00 89 CYS A O 1
ATOM 648 N N . GLY A 1 90 ? -13.844 13.313 18.043 1.00 94.88 90 GLY A N 1
ATOM 649 C CA . GLY A 1 90 ? -14.828 13.867 17.108 1.00 94.88 90 GLY A CA 1
ATOM 650 C C . GLY A 1 90 ? -15.403 12.858 16.089 1.00 94.88 90 GLY A C 1
ATOM 651 O O . GLY A 1 90 ? -15.325 11.645 16.314 1.00 94.88 90 GLY A O 1
ATOM 652 N N . LYS A 1 91 ? -16.097 13.365 15.055 1.00 96.81 91 LYS A N 1
ATOM 653 C CA . LYS A 1 91 ? -16.716 12.643 13.919 1.00 96.81 91 LYS A CA 1
ATOM 654 C C . LYS A 1 91 ? -16.729 13.422 12.574 1.00 96.81 91 LYS A C 1
ATOM 656 O O . LYS A 1 91 ? -17.352 12.943 11.627 1.00 96.81 91 LYS A O 1
ATOM 661 N N . GLU A 1 92 ? -16.090 14.586 12.473 1.00 97.50 92 GLU A N 1
ATOM 662 C CA . GLU A 1 92 ? -15.910 15.382 11.249 1.00 97.50 92 GLU A CA 1
ATOM 663 C C . GLU A 1 92 ? -14.788 14.774 10.393 1.00 97.50 92 GLU A C 1
ATOM 665 O O . GLU A 1 92 ? -13.608 15.049 10.580 1.00 97.50 92 GLU A O 1
ATOM 670 N N . LEU A 1 93 ? -15.154 13.869 9.487 1.00 98.12 93 LEU A N 1
ATOM 671 C CA . LEU A 1 93 ? -14.200 13.006 8.786 1.00 98.12 93 LEU A CA 1
ATOM 672 C C . LEU A 1 93 ? -13.261 13.800 7.862 1.00 98.12 93 LEU A C 1
ATOM 67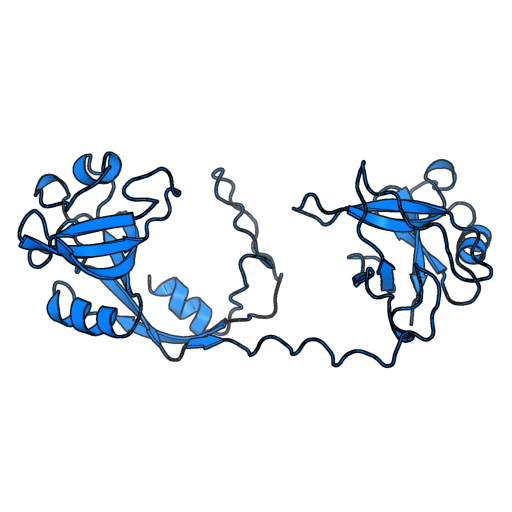4 O O . LEU A 1 93 ? -13.723 14.527 6.981 1.00 98.12 93 LEU A O 1
ATOM 678 N N . ASP A 1 94 ? -11.956 13.582 8.001 1.00 97.69 94 ASP A N 1
ATOM 679 C CA . ASP A 1 94 ? -10.911 14.292 7.251 1.00 97.69 94 ASP A CA 1
ATOM 680 C C . ASP A 1 94 ? -9.757 13.387 6.780 1.00 97.69 94 ASP A C 1
ATOM 682 O O . ASP A 1 94 ? -8.929 13.811 5.970 1.00 97.69 94 ASP A O 1
ATOM 686 N N . HIS A 1 95 ? -9.705 12.133 7.245 1.00 98.31 95 HIS A N 1
ATOM 687 C CA . HIS A 1 95 ? -8.559 11.253 7.039 1.00 98.31 95 HIS A CA 1
ATOM 688 C C . HIS A 1 95 ? -8.973 9.822 6.697 1.00 98.31 95 HIS A C 1
ATOM 690 O O . HIS A 1 95 ? -9.832 9.223 7.344 1.00 98.31 95 HIS A O 1
ATOM 696 N N . GLY A 1 96 ? -8.342 9.255 5.667 1.00 98.25 96 GLY A N 1
ATOM 697 C CA . GLY A 1 96 ? -8.588 7.889 5.203 1.00 98.25 96 GLY A CA 1
ATOM 698 C C . GLY A 1 96 ? -7.584 6.897 5.786 1.00 98.25 96 GLY A C 1
ATOM 699 O O . GLY A 1 96 ? -6.374 7.084 5.666 1.00 98.25 96 GLY A O 1
ATOM 700 N N . VAL A 1 97 ? -8.078 5.807 6.374 1.00 98.62 97 VAL A N 1
ATOM 701 C CA . VAL A 1 97 ? -7.269 4.755 7.012 1.00 98.62 97 VAL A CA 1
ATOM 702 C C . VAL A 1 97 ? -7.809 3.358 6.687 1.00 98.62 97 VAL A C 1
ATOM 704 O O . VAL A 1 97 ? -8.828 3.199 6.010 1.00 98.62 97 VAL A O 1
ATOM 707 N N . LEU A 1 98 ? -7.110 2.314 7.142 1.00 98.81 98 LEU A N 1
ATOM 708 C CA . LEU A 1 98 ? -7.466 0.922 6.862 1.00 98.81 98 LEU A CA 1
ATOM 709 C C . LEU A 1 98 ? -7.691 0.142 8.159 1.00 98.81 98 LEU A C 1
ATOM 711 O O . LEU A 1 98 ? -6.751 -0.080 8.923 1.00 98.81 98 LEU A O 1
ATOM 715 N N . VAL A 1 99 ? -8.910 -0.342 8.387 1.00 98.81 99 VAL A N 1
ATOM 716 C CA . VAL A 1 99 ? -9.184 -1.298 9.465 1.00 98.81 99 VAL A CA 1
ATOM 717 C C . VAL A 1 99 ? -8.710 -2.673 9.014 1.00 98.81 99 VAL A C 1
ATOM 719 O O . VAL A 1 99 ? -9.205 -3.218 8.029 1.00 98.81 99 VAL A O 1
ATOM 722 N N . VAL A 1 100 ? -7.738 -3.236 9.729 1.00 98.44 100 VAL A N 1
ATOM 723 C CA . VAL A 1 100 ? -7.106 -4.526 9.391 1.00 98.44 100 VAL A CA 1
ATOM 724 C C . VAL A 1 100 ? -7.519 -5.657 10.330 1.00 98.44 100 VAL A C 1
ATOM 726 O O . VAL A 1 100 ? -7.133 -6.804 10.125 1.00 98.44 100 VAL A O 1
ATOM 729 N N . GLY A 1 101 ? -8.271 -5.342 11.382 1.00 98.50 101 GLY A N 1
ATOM 730 C CA . GLY A 1 101 ? -8.736 -6.314 12.358 1.00 98.50 101 GLY A CA 1
ATOM 731 C C . GLY A 1 101 ? -9.420 -5.655 13.547 1.00 98.50 101 GLY A C 1
ATOM 732 O O . GLY A 1 101 ? -9.628 -4.441 13.581 1.00 98.50 101 GLY A O 1
ATOM 733 N N . TYR A 1 102 ? -9.747 -6.470 14.539 1.00 98.56 102 TYR A N 1
ATOM 734 C CA . TYR A 1 102 ? -10.308 -6.051 15.816 1.00 98.56 102 TYR A CA 1
ATOM 735 C C . TYR A 1 102 ? -9.933 -7.057 16.906 1.00 98.56 102 TYR A C 1
ATOM 737 O O . TYR A 1 102 ? -9.518 -8.178 16.607 1.00 98.56 102 TYR A O 1
ATOM 745 N N . GLY A 1 103 ? -10.093 -6.674 18.166 1.00 98.12 103 GLY A N 1
ATOM 746 C CA . GLY A 1 103 ? -9.841 -7.554 19.301 1.00 98.12 103 GLY A CA 1
ATOM 747 C C . GLY A 1 103 ? -10.272 -6.926 20.615 1.00 98.12 103 GLY A C 1
ATOM 748 O O . GLY A 1 103 ? -10.878 -5.860 20.625 1.00 98.12 103 GLY A O 1
ATOM 749 N N . THR A 1 104 ? -9.921 -7.581 21.715 1.00 98.38 104 THR A N 1
ATOM 750 C CA . THR A 1 104 ? -10.163 -7.084 23.072 1.00 98.38 104 THR A CA 1
ATOM 751 C C . THR A 1 104 ? -8.822 -6.775 23.718 1.00 98.38 104 THR A C 1
ATOM 753 O O . THR A 1 104 ? -7.897 -7.589 23.683 1.00 98.38 104 THR A O 1
ATOM 756 N N . ASP A 1 105 ? -8.679 -5.576 24.272 1.00 97.31 105 ASP A N 1
ATOM 757 C CA . ASP A 1 105 ? -7.479 -5.175 24.994 1.00 97.31 105 ASP A CA 1
ATOM 758 C C . ASP A 1 105 ? -7.418 -5.917 26.331 1.00 97.31 105 ASP A C 1
ATOM 760 O O . ASP A 1 105 ? -8.298 -5.773 27.177 1.00 97.31 105 ASP A O 1
ATOM 764 N N . THR A 1 106 ? -6.379 -6.722 26.538 1.00 96.19 106 THR A N 1
ATOM 765 C CA . THR A 1 106 ? -6.282 -7.603 27.711 1.00 96.19 106 THR A CA 1
ATOM 766 C C . THR A 1 106 ? -6.066 -6.850 29.022 1.00 96.19 106 THR A C 1
ATOM 768 O O . THR A 1 106 ? -6.301 -7.417 30.084 1.00 96.19 106 THR A O 1
ATOM 771 N N . ALA A 1 107 ? -5.609 -5.594 28.971 1.00 95.00 107 ALA A N 1
ATOM 772 C CA . ALA A 1 107 ? -5.373 -4.776 30.158 1.00 95.00 107 ALA A CA 1
ATOM 773 C C . ALA A 1 107 ? -6.648 -4.072 30.647 1.00 95.00 107 ALA A C 1
ATOM 775 O O . ALA A 1 107 ? -6.867 -3.957 31.851 1.00 95.00 107 ALA A O 1
ATOM 776 N N . THR A 1 108 ? -7.490 -3.600 29.725 1.00 96.00 108 THR A N 1
ATOM 777 C CA . THR A 1 108 ? -8.687 -2.801 30.039 1.00 96.00 108 THR A CA 1
ATOM 778 C C . THR A 1 108 ? -10.006 -3.535 29.809 1.00 96.00 108 THR A C 1
ATOM 780 O O . THR A 1 108 ? -11.045 -3.065 30.268 1.00 96.00 108 THR A O 1
ATOM 783 N N . GLY A 1 109 ? -9.990 -4.659 29.090 1.00 97.25 109 GLY A N 1
ATOM 784 C CA . GLY A 1 109 ? -11.186 -5.390 28.668 1.00 97.25 109 GLY A CA 1
ATOM 785 C C . GLY A 1 109 ? -11.992 -4.692 27.568 1.00 97.25 109 GLY A C 1
ATOM 786 O O . GLY A 1 109 ? -13.106 -5.117 27.281 1.00 97.25 109 GLY A O 1
ATOM 787 N N . LYS A 1 110 ? -11.472 -3.612 26.968 1.00 97.44 110 LYS A N 1
ATOM 788 C CA . LYS A 1 110 ? -12.174 -2.861 25.920 1.00 97.44 110 LYS A CA 1
ATOM 789 C C . LYS A 1 110 ? -11.992 -3.511 24.556 1.00 97.44 110 LYS A C 1
ATOM 791 O O . LYS A 1 110 ? -10.864 -3.790 24.148 1.00 97.44 110 LYS A O 1
ATOM 796 N N . ASP A 1 111 ? -13.086 -3.650 23.820 1.00 98.62 111 ASP A N 1
ATOM 797 C CA . ASP A 1 111 ? -13.033 -4.034 22.414 1.00 98.62 111 ASP A CA 1
ATOM 798 C C . ASP A 1 111 ? -12.525 -2.870 21.556 1.00 98.62 111 ASP A C 1
ATOM 800 O O . ASP A 1 111 ? -12.895 -1.710 21.766 1.00 98.62 111 ASP A O 1
ATOM 804 N N . TYR A 1 112 ? -11.659 -3.172 20.588 1.00 98.75 112 TYR A N 1
ATOM 805 C CA . TYR A 1 112 ? -11.019 -2.187 19.724 1.00 98.75 112 TYR A CA 1
ATOM 806 C C . TYR A 1 112 ? -10.967 -2.617 18.254 1.00 98.75 112 TYR A C 1
ATOM 808 O O . TYR A 1 112 ? -10.842 -3.795 17.921 1.00 98.75 112 TYR A O 1
ATOM 816 N N . TRP A 1 113 ? -10.969 -1.625 17.369 1.00 98.81 113 TRP A N 1
ATOM 817 C CA . TRP A 1 113 ? -10.543 -1.713 15.976 1.00 98.81 113 TRP A CA 1
ATOM 818 C C . TRP A 1 113 ? -9.028 -1.568 15.881 1.00 98.81 113 TRP A C 1
ATOM 820 O O . TRP A 1 113 ? -8.475 -0.636 16.461 1.00 98.81 113 TRP A O 1
ATOM 830 N N . LYS A 1 114 ? -8.350 -2.453 15.143 1.00 98.69 114 LYS A N 1
ATOM 831 C CA . LYS A 1 114 ? -6.937 -2.286 14.776 1.00 98.69 114 LYS A CA 1
ATOM 832 C C . LYS A 1 114 ? -6.860 -1.599 13.420 1.00 98.69 114 LYS A C 1
ATOM 834 O O . LYS A 1 114 ? -7.296 -2.159 12.411 1.00 98.69 114 LYS A O 1
ATOM 839 N N . ILE A 1 115 ? -6.278 -0.408 13.398 1.00 98.81 115 ILE A N 1
ATOM 840 C CA . ILE A 1 115 ? -6.262 0.467 12.228 1.00 98.81 115 ILE A CA 1
ATOM 841 C C . ILE A 1 115 ? -4.818 0.699 11.797 1.00 98.81 115 ILE A C 1
ATOM 843 O O . ILE A 1 115 ? -3.982 1.086 12.611 1.00 98.81 115 ILE A O 1
ATOM 847 N N . LYS A 1 116 ? -4.524 0.467 10.517 1.00 98.44 116 LYS A N 1
ATOM 848 C CA . LYS A 1 116 ? -3.259 0.835 9.878 1.00 98.44 116 LYS A CA 1
ATOM 849 C C . LYS A 1 116 ? -3.344 2.290 9.415 1.00 98.44 116 LYS A C 1
ATOM 851 O O . LYS A 1 116 ? -4.231 2.626 8.627 1.00 98.44 116 LYS A O 1
ATOM 856 N N . ASN A 1 117 ? -2.418 3.122 9.884 1.00 98.25 117 ASN A N 1
ATOM 857 C CA . ASN A 1 117 ? -2.284 4.515 9.467 1.00 98.25 117 ASN A CA 1
ATOM 858 C C . ASN A 1 117 ? -1.193 4.665 8.381 1.00 98.25 117 ASN A C 1
ATOM 860 O O . ASN A 1 117 ? -0.484 3.711 8.049 1.00 98.25 117 ASN A O 1
ATOM 864 N N . SER A 1 118 ? -1.060 5.865 7.815 1.00 95.38 118 SER A N 1
ATOM 865 C CA . SER A 1 118 ? -0.106 6.213 6.751 1.00 95.38 118 SER A CA 1
ATOM 866 C C . SER A 1 118 ? 0.943 7.254 7.176 1.00 95.38 118 SER A C 1
ATOM 868 O O . SER A 1 118 ? 1.617 7.828 6.326 1.00 95.38 118 SER A O 1
ATOM 870 N N . TRP A 1 119 ? 1.129 7.486 8.482 1.00 93.81 119 TRP A N 1
ATOM 871 C CA . TRP A 1 119 ? 2.067 8.484 9.036 1.00 93.81 119 TRP A CA 1
ATOM 872 C C . TRP A 1 119 ? 3.431 7.907 9.460 1.00 93.81 119 TRP A C 1
ATOM 874 O O . TRP A 1 119 ? 4.156 8.501 10.255 1.00 93.81 119 TRP A O 1
ATOM 884 N N . GLY A 1 120 ? 3.794 6.746 8.911 1.00 91.88 120 GLY A N 1
ATOM 885 C CA . GLY A 1 120 ? 5.063 6.072 9.187 1.00 91.88 120 GLY A CA 1
ATOM 886 C C . GLY A 1 120 ? 5.058 5.221 10.461 1.00 91.88 120 GLY A C 1
ATOM 887 O O . GLY A 1 120 ? 4.186 5.333 11.319 1.00 91.88 120 GLY A O 1
ATOM 888 N N . GLY A 1 121 ? 6.056 4.340 10.574 1.00 94.12 121 GLY A N 1
ATOM 889 C CA . GLY A 1 121 ? 6.145 3.359 11.663 1.00 94.12 121 GLY A CA 1
ATOM 890 C C . GLY A 1 121 ? 6.524 3.941 13.028 1.00 94.12 121 GLY A C 1
ATOM 891 O O . GLY A 1 121 ? 6.401 3.255 14.033 1.00 94.12 121 GLY A O 1
ATOM 892 N N . THR A 1 122 ? 6.980 5.194 13.092 1.00 92.56 122 THR A N 1
ATOM 893 C CA . THR A 1 122 ? 7.334 5.865 14.356 1.00 92.56 122 THR A CA 1
ATOM 894 C C . THR A 1 122 ? 6.128 6.445 15.092 1.00 92.56 122 THR A C 1
ATOM 896 O O . THR A 1 122 ? 6.271 6.903 16.222 1.00 92.56 122 THR A O 1
ATOM 899 N N . TRP A 1 123 ? 4.965 6.494 14.443 1.00 96.81 123 TRP A N 1
ATOM 900 C CA . TRP A 1 123 ? 3.737 7.021 15.024 1.00 96.81 123 TRP A CA 1
ATOM 901 C C . TRP A 1 123 ? 2.897 5.892 15.628 1.00 96.81 123 TRP A C 1
ATOM 903 O O . TRP A 1 123 ? 2.768 4.828 15.023 1.00 96.81 123 TRP A O 1
ATOM 913 N N . GLY A 1 124 ? 2.289 6.134 16.792 1.00 98.19 124 GLY A N 1
ATOM 914 C CA . GLY A 1 124 ? 1.434 5.155 17.458 1.00 98.19 124 GLY A CA 1
ATOM 915 C C . GLY A 1 124 ? 2.136 3.826 17.747 1.00 98.19 124 GLY A C 1
ATOM 916 O O . GLY A 1 124 ? 3.318 3.770 18.085 1.00 98.19 124 GLY A O 1
ATOM 917 N N . GLU A 1 125 ? 1.395 2.738 17.577 1.00 97.69 125 GLU A N 1
ATOM 918 C CA . GLU A 1 125 ? 1.872 1.375 17.794 1.00 97.69 125 GLU A CA 1
ATOM 919 C C . GLU A 1 125 ? 2.435 0.828 16.477 1.00 97.69 125 GLU A C 1
ATOM 921 O O . GLU A 1 125 ? 1.747 0.118 15.746 1.00 97.69 125 GLU A O 1
ATOM 926 N N . GLU A 1 126 ? 3.667 1.215 16.134 1.00 97.44 126 GLU A N 1
ATOM 927 C CA . GLU A 1 126 ? 4.347 0.809 14.888 1.00 97.44 126 GLU A CA 1
ATOM 928 C C . GLU A 1 126 ? 3.586 1.222 13.608 1.00 97.44 126 GLU A C 1
ATOM 930 O O . GLU A 1 126 ? 3.507 0.484 12.624 1.00 97.44 126 GLU A O 1
ATOM 935 N N . GLY A 1 127 ? 2.981 2.413 13.615 1.00 97.69 127 GLY A N 1
ATOM 936 C CA . GLY A 1 127 ? 2.132 2.926 12.533 1.00 97.69 127 GLY A CA 1
ATOM 937 C C . GLY A 1 127 ? 0.662 2.503 12.634 1.00 97.69 127 GLY A C 1
ATOM 938 O O . GLY A 1 127 ? -0.128 2.806 11.734 1.00 97.69 127 GLY A O 1
ATOM 939 N N . PHE A 1 128 ? 0.274 1.815 13.711 1.00 98.62 128 PHE A N 1
ATOM 940 C CA . PHE A 1 128 ? -1.107 1.428 13.986 1.00 98.62 128 PHE A CA 1
ATOM 941 C C . PHE A 1 128 ? -1.713 2.229 15.137 1.00 98.62 128 PHE A C 1
ATOM 943 O O . PHE A 1 128 ? -1.019 2.804 15.974 1.00 98.62 128 PHE A O 1
ATOM 950 N N . VAL A 1 129 ? -3.042 2.226 15.183 1.00 98.62 129 VAL A N 1
ATOM 951 C CA . VAL A 1 129 ? -3.837 2.766 16.286 1.00 98.62 129 VAL A CA 1
ATOM 952 C C . VAL A 1 129 ? -4.965 1.811 16.635 1.00 98.62 129 VAL A C 1
ATOM 954 O O . VAL A 1 129 ? -5.525 1.132 15.764 1.00 98.62 129 VAL A O 1
ATOM 957 N N . ARG A 1 130 ? -5.297 1.758 17.925 1.00 98.69 130 ARG A N 1
ATOM 958 C CA . ARG A 1 130 ? -6.459 1.033 18.431 1.00 98.69 130 ARG A CA 1
ATOM 959 C C . ARG A 1 130 ? -7.543 2.013 18.854 1.00 98.69 130 ARG A C 1
ATOM 961 O O . ARG A 1 130 ? -7.294 2.898 19.666 1.00 98.69 130 ARG A O 1
ATOM 968 N N . VAL A 1 131 ? -8.746 1.848 18.315 1.00 98.50 131 VAL A N 1
ATOM 969 C CA . VAL A 1 131 ? -9.903 2.725 18.573 1.00 98.50 131 VAL A CA 1
ATOM 970 C C . VAL A 1 131 ? -11.045 1.895 19.144 1.00 98.50 131 VAL A C 1
ATOM 972 O O . VAL A 1 131 ? -11.314 0.813 18.634 1.00 98.50 131 VAL A O 1
ATOM 975 N N . VAL A 1 132 ? -11.704 2.371 20.200 1.00 98.56 132 VAL A N 1
ATOM 976 C CA . VAL A 1 132 ? -12.765 1.616 20.888 1.00 98.56 132 VAL A CA 1
ATOM 977 C C . VAL A 1 132 ? -13.948 1.294 19.963 1.00 98.56 132 VAL A C 1
ATOM 979 O O . VAL A 1 132 ? -14.357 2.133 19.157 1.00 98.56 132 VAL A O 1
ATOM 982 N N . GLN A 1 133 ? -14.509 0.091 20.104 1.00 98.44 133 GLN A N 1
ATOM 983 C CA . GLN A 1 133 ? -15.735 -0.315 19.409 1.00 98.44 133 GLN A CA 1
ATOM 984 C C . GLN A 1 133 ? -17.003 0.207 20.106 1.00 98.44 133 GLN A C 1
ATOM 986 O O . GLN A 1 133 ? -17.003 0.534 21.296 1.00 98.44 133 GLN A O 1
ATOM 991 N N . GLY A 1 134 ? -18.106 0.258 19.361 1.00 97.44 134 GLY A N 1
ATOM 992 C CA . GLY A 1 134 ? -19.461 0.507 19.863 1.00 97.44 134 GLY A CA 1
ATOM 993 C C . GLY A 1 134 ? -19.792 1.971 20.166 1.00 97.44 134 GLY A C 1
ATOM 994 O O . GLY A 1 134 ? -20.796 2.249 20.821 1.00 97.44 134 GLY A O 1
ATOM 995 N N . LYS A 1 135 ? -18.959 2.924 19.729 1.00 97.56 135 LYS A N 1
ATOM 996 C CA . LYS A 1 135 ? -19.153 4.371 19.978 1.00 97.56 135 LYS A CA 1
ATOM 997 C C . LYS A 1 135 ? -19.150 5.223 18.706 1.00 97.56 135 LYS A C 1
ATOM 999 O O . LYS A 1 135 ? -19.334 6.445 18.774 1.00 97.56 135 LYS A O 1
ATOM 1004 N N . ASN A 1 136 ? -18.928 4.597 17.553 1.00 97.75 136 ASN A N 1
ATOM 1005 C CA . ASN A 1 136 ? -18.510 5.226 16.309 1.00 97.75 136 ASN A CA 1
ATOM 1006 C C . ASN A 1 136 ? -17.399 6.254 16.595 1.00 97.75 136 ASN A C 1
ATOM 1008 O O . ASN A 1 136 ? -17.522 7.444 16.297 1.00 97.75 136 ASN A O 1
ATOM 1012 N N . MET A 1 137 ? -16.381 5.809 17.340 1.00 98.19 137 MET A N 1
ATOM 1013 C CA . MET A 1 137 ? -15.308 6.664 17.842 1.00 98.19 137 MET A CA 1
ATOM 1014 C C . MET A 1 137 ? -14.485 7.202 16.669 1.00 98.19 137 MET A C 1
ATOM 1016 O O . MET A 1 137 ? -14.184 6.456 15.739 1.00 98.19 137 MET A O 1
ATOM 1020 N N . CYS A 1 138 ? -14.166 8.499 16.695 1.00 97.94 138 CYS A N 1
ATOM 1021 C CA . CYS A 1 138 ? -13.525 9.213 15.582 1.00 97.94 138 CYS A CA 1
ATOM 1022 C C . CYS A 1 138 ? -14.331 9.163 14.262 1.00 97.94 138 CYS A C 1
ATOM 1024 O O . CYS A 1 138 ? -13.787 9.454 13.204 1.00 97.94 138 CYS A O 1
ATOM 1026 N N . GLY A 1 139 ? -15.604 8.739 14.288 1.00 98.19 139 GLY A N 1
ATOM 1027 C CA . GLY A 1 139 ? -16.426 8.571 13.086 1.00 98.19 139 GLY A CA 1
ATOM 1028 C C . GLY A 1 139 ? -16.110 7.327 12.240 1.00 98.19 139 GLY A C 1
ATOM 1029 O O . GLY A 1 139 ? -16.553 7.252 11.097 1.00 98.19 139 GLY A O 1
ATOM 1030 N N . ILE A 1 140 ? -15.390 6.341 12.789 1.00 98.44 140 ILE A N 1
ATOM 1031 C CA . ILE A 1 140 ? -14.871 5.166 12.065 1.00 98.44 140 ILE A CA 1
ATOM 1032 C C . ILE A 1 140 ? -15.904 4.354 11.261 1.00 98.44 140 ILE A C 1
ATOM 1034 O O . ILE A 1 140 ? -15.556 3.764 10.241 1.00 98.44 140 ILE A O 1
ATOM 1038 N N . SER A 1 141 ? -17.168 4.297 11.689 1.00 97.94 141 SER A N 1
ATOM 1039 C CA . SER A 1 141 ? -18.226 3.565 10.977 1.00 97.94 141 SER A CA 1
ATOM 1040 C C . SER A 1 141 ? -19.093 4.459 10.092 1.00 97.94 141 SER A C 1
ATOM 1042 O O . SER A 1 141 ? -20.048 3.977 9.490 1.00 97.94 141 SER A O 1
ATOM 1044 N N . SER A 1 142 ? -18.780 5.752 9.974 1.00 97.94 142 SER A N 1
ATOM 1045 C CA . SER A 1 142 ? -19.587 6.705 9.206 1.00 97.94 142 SER A CA 1
ATOM 1046 C C . SER A 1 142 ? -19.428 6.541 7.690 1.00 97.94 142 SER A C 1
ATOM 1048 O O . SER A 1 142 ? -20.423 6.642 6.971 1.00 97.94 142 SER A O 1
ATOM 1050 N N . GLN A 1 143 ? -18.209 6.280 7.203 1.00 98.25 143 GLN A N 1
ATOM 1051 C CA . GLN A 1 143 ? -17.913 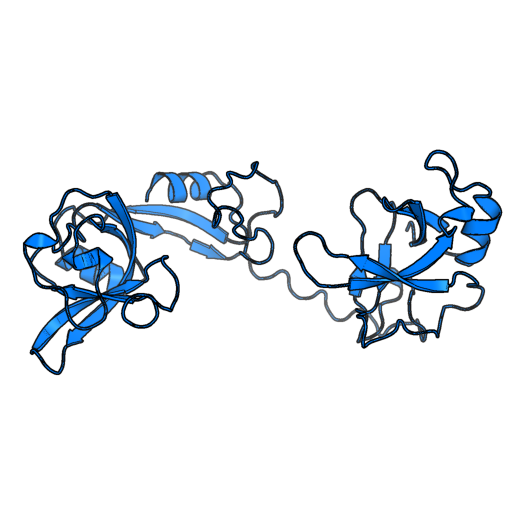6.054 5.781 1.00 98.25 143 GLN A CA 1
ATOM 1052 C C . GLN A 1 143 ? -16.890 4.926 5.631 1.00 98.25 143 GLN A C 1
ATOM 1054 O O . GLN A 1 143 ? -15.680 5.145 5.714 1.00 98.25 143 GLN A O 1
ATOM 1059 N N . ALA A 1 144 ? -17.388 3.708 5.434 1.00 98.50 144 ALA A N 1
ATOM 1060 C CA . ALA A 1 144 ? -16.575 2.507 5.335 1.00 98.50 144 ALA A CA 1
ATOM 1061 C C . ALA A 1 144 ? -16.914 1.733 4.060 1.00 98.50 144 ALA A C 1
ATOM 1063 O O . ALA A 1 144 ? -18.084 1.493 3.767 1.00 98.50 144 ALA A O 1
ATOM 1064 N N . SER A 1 145 ? -15.892 1.305 3.324 1.00 98.50 145 SER A N 1
ATOM 1065 C CA . SER A 1 145 ? -16.065 0.589 2.064 1.00 98.50 145 SER A CA 1
ATOM 1066 C C . SER A 1 145 ? -14.913 -0.364 1.772 1.00 98.50 145 SER A C 1
ATOM 1068 O O . SER A 1 145 ? -13.811 -0.259 2.320 1.00 98.50 145 SER A O 1
ATOM 1070 N N . TYR A 1 146 ? -15.181 -1.364 0.936 1.00 98.31 146 TYR A N 1
ATOM 1071 C CA . TYR A 1 146 ? -14.197 -2.378 0.572 1.00 98.31 146 TYR A CA 1
ATOM 1072 C C . TYR A 1 146 ? -14.361 -2.845 -0.877 1.00 98.31 146 TYR A C 1
ATOM 1074 O O . TYR A 1 146 ? -15.483 -2.890 -1.393 1.00 98.31 146 TYR A O 1
ATOM 1082 N N . PRO A 1 147 ? -13.268 -3.258 -1.540 1.00 97.00 147 PRO A N 1
ATOM 1083 C CA . PRO A 1 147 ? -13.328 -3.730 -2.913 1.00 97.00 147 PRO A CA 1
ATOM 1084 C C . PRO A 1 147 ? -13.958 -5.130 -3.014 1.00 97.00 147 PRO A C 1
ATOM 1086 O O . PRO A 1 147 ? -13.972 -5.931 -2.069 1.00 97.00 147 PRO A O 1
ATOM 1089 N N . LYS A 1 148 ? -14.486 -5.439 -4.198 1.00 95.50 148 LYS A N 1
ATOM 1090 C CA . LYS A 1 148 ? -15.147 -6.694 -4.568 1.00 95.50 148 LYS A CA 1
ATOM 1091 C C . LYS A 1 148 ? -14.573 -7.239 -5.870 1.00 95.50 148 LYS A C 1
ATOM 1093 O O . LYS A 1 148 ? -14.285 -6.495 -6.805 1.00 95.50 148 LYS A O 1
ATOM 1098 N N . GLY A 1 149 ? -14.466 -8.566 -5.936 1.00 91.75 149 GLY A N 1
ATOM 1099 C CA . GLY A 1 149 ? -13.926 -9.262 -7.106 1.00 91.75 149 GLY A CA 1
ATOM 1100 C C . GLY A 1 149 ? -12.487 -8.853 -7.398 1.00 91.75 149 GLY A C 1
ATOM 1101 O O . GLY A 1 149 ? -12.131 -8.681 -8.556 1.00 91.75 149 GLY A O 1
ATOM 1102 N N . VAL A 1 150 ? -11.694 -8.638 -6.343 1.00 89.69 150 VAL A N 1
ATOM 1103 C CA . VAL A 1 150 ? -10.270 -8.343 -6.480 1.00 89.69 150 VAL A CA 1
ATOM 1104 C C . VAL A 1 150 ? -9.598 -9.551 -7.115 1.00 89.69 150 VAL A C 1
ATOM 1106 O O . VAL A 1 150 ? -9.670 -10.660 -6.584 1.00 89.69 150 VAL A O 1
ATOM 1109 N N . HIS A 1 151 ? -8.950 -9.320 -8.245 1.00 84.75 151 HIS A N 1
ATOM 1110 C CA . HIS A 1 151 ? -8.155 -10.303 -8.948 1.00 84.75 151 HIS A CA 1
ATOM 1111 C C . HIS A 1 151 ? -6.770 -9.709 -9.161 1.00 84.75 151 HIS A C 1
ATOM 1113 O O . HIS A 1 151 ? -6.598 -8.737 -9.902 1.00 84.75 151 HIS A O 1
ATOM 1119 N N . MET A 1 152 ? -5.778 -10.302 -8.504 1.00 75.44 152 MET A N 1
ATOM 1120 C CA . MET A 1 152 ? -4.392 -10.061 -8.875 1.00 75.44 152 MET A CA 1
ATOM 1121 C C . MET A 1 152 ? -4.147 -10.824 -10.166 1.00 75.44 152 MET A C 1
ATOM 1123 O O . MET A 1 152 ? -4.384 -12.034 -10.215 1.00 75.44 152 MET A O 1
ATOM 1127 N N . ALA A 1 153 ? -3.710 -10.127 -11.214 1.00 64.81 153 ALA A N 1
ATOM 1128 C CA . ALA A 1 153 ? -3.086 -10.810 -12.332 1.00 64.81 153 ALA A CA 1
ATOM 1129 C C . ALA A 1 153 ? -2.025 -11.735 -11.729 1.00 64.81 153 ALA A C 1
ATOM 1131 O O . ALA A 1 153 ? -1.273 -11.320 -10.842 1.00 64.81 153 ALA A O 1
ATOM 1132 N N . ALA A 1 154 ? -2.025 -13.009 -12.132 1.00 52.47 154 ALA A N 1
ATOM 1133 C CA . ALA A 1 154 ? -0.940 -13.891 -11.737 1.00 52.47 154 ALA A CA 1
ATOM 1134 C C . ALA A 1 154 ? 0.364 -13.148 -12.056 1.00 52.47 154 ALA A C 1
ATOM 1136 O O . ALA A 1 154 ? 0.419 -12.532 -13.130 1.00 52.47 154 ALA A O 1
ATOM 1137 N N . PRO A 1 155 ? 1.376 -13.157 -11.161 1.00 48.09 155 PRO A N 1
ATOM 1138 C CA . PRO A 1 155 ? 2.687 -12.676 -11.562 1.00 48.09 155 PRO A CA 1
ATOM 1139 C C . PRO A 1 155 ? 2.964 -13.358 -12.892 1.00 48.09 155 PRO A C 1
ATOM 1141 O O . PRO A 1 155 ? 2.767 -14.576 -12.991 1.00 48.09 155 PRO A O 1
ATOM 1144 N N . THR A 1 156 ? 3.295 -12.587 -13.932 1.00 40.34 156 THR A N 1
ATOM 1145 C CA . THR A 1 156 ? 3.815 -13.190 -15.158 1.00 40.34 156 THR A CA 1
ATOM 1146 C C . THR A 1 156 ? 4.832 -14.213 -14.681 1.00 40.34 156 THR A C 1
ATOM 1148 O O . THR A 1 156 ? 5.732 -13.816 -13.928 1.00 40.34 156 THR A O 1
ATOM 1151 N N . PRO A 1 157 ? 4.632 -15.519 -14.965 1.00 36.81 157 PRO A N 1
ATOM 1152 C CA . PRO A 1 157 ? 5.579 -16.527 -14.536 1.00 36.81 157 PRO A CA 1
ATOM 1153 C C . PRO A 1 157 ? 6.962 -16.002 -14.905 1.00 36.81 157 PRO A C 1
ATOM 1155 O O . PRO A 1 157 ? 7.075 -15.444 -16.006 1.00 36.81 157 PRO A O 1
ATOM 1158 N N . PRO A 1 158 ? 7.984 -16.112 -14.031 1.00 38.56 158 PRO A N 1
ATOM 1159 C CA . PRO A 1 158 ? 9.338 -15.897 -14.509 1.00 38.56 158 PRO A CA 1
ATOM 1160 C C . PRO A 1 158 ? 9.434 -16.717 -15.784 1.00 38.56 158 PRO A C 1
ATOM 1162 O O . PRO A 1 158 ? 9.017 -17.886 -15.795 1.00 38.56 158 PRO A O 1
ATOM 1165 N N . THR A 1 159 ? 9.829 -16.059 -16.872 1.00 41.84 159 THR A N 1
ATOM 1166 C CA . THR A 1 159 ? 10.035 -16.708 -18.159 1.00 41.84 159 THR A CA 1
ATOM 1167 C C . THR A 1 159 ? 10.745 -18.022 -17.841 1.00 41.84 159 THR A C 1
ATOM 1169 O O . THR A 1 159 ? 11.711 -17.978 -17.067 1.00 41.84 159 THR A O 1
ATOM 1172 N N . PRO A 1 160 ? 10.223 -19.191 -18.280 1.00 38.78 160 PRO A N 1
ATOM 1173 C CA . PRO A 1 160 ? 10.850 -20.476 -17.984 1.00 38.78 160 PRO A CA 1
ATOM 1174 C C . PRO A 1 160 ? 12.350 -20.311 -18.188 1.00 38.78 160 PRO A C 1
ATOM 1176 O O . PRO A 1 160 ? 12.683 -19.666 -19.188 1.00 38.78 160 PRO A O 1
ATOM 1179 N N . PRO A 1 161 ? 13.222 -20.785 -17.267 1.00 41.00 161 PRO A N 1
ATOM 1180 C CA . PRO A 1 161 ? 14.653 -20.572 -17.398 1.00 41.00 161 PRO A CA 1
ATOM 1181 C C . PRO A 1 161 ? 15.007 -20.856 -18.843 1.00 41.00 161 PRO A C 1
ATOM 1183 O O . PRO A 1 161 ? 14.711 -21.947 -19.350 1.00 41.00 161 PRO A O 1
ATOM 1186 N N . GLY A 1 162 ? 15.494 -19.811 -19.518 1.00 44.59 162 GLY A N 1
ATOM 1187 C CA . GLY A 1 162 ? 15.886 -19.924 -20.906 1.00 44.59 162 GLY A CA 1
ATOM 1188 C C . GLY A 1 162 ? 16.808 -21.135 -21.034 1.00 44.59 162 GLY A C 1
ATOM 1189 O O . GLY A 1 162 ? 17.430 -21.543 -20.042 1.00 44.59 162 GLY A O 1
ATOM 1190 N N . PRO A 1 163 ? 16.887 -21.760 -22.220 1.00 51.38 163 PRO A N 1
ATOM 1191 C CA . PRO A 1 163 ? 17.915 -22.765 -22.453 1.00 51.38 163 PRO A CA 1
ATOM 1192 C C . PRO A 1 163 ? 19.247 -22.252 -21.878 1.00 51.38 163 PRO A C 1
ATOM 1194 O O . PRO A 1 163 ? 19.501 -21.051 -21.990 1.00 51.38 163 PRO A O 1
ATOM 1197 N N . PRO A 1 164 ? 20.042 -23.113 -21.209 1.00 51.19 164 PRO A N 1
ATOM 1198 C CA . PRO A 1 164 ? 21.263 -22.691 -20.531 1.00 51.19 164 PRO A CA 1
ATOM 1199 C C . PRO A 1 164 ? 22.052 -21.740 -21.435 1.00 51.19 164 PRO A C 1
ATOM 1201 O O . PRO A 1 164 ? 22.140 -22.038 -22.636 1.00 51.19 164 PRO A O 1
ATOM 1204 N N . PRO A 1 165 ? 22.568 -20.618 -20.895 1.00 54.00 165 PRO A N 1
ATOM 1205 C CA . PRO A 1 165 ? 23.191 -19.584 -21.704 1.00 54.00 165 PRO A CA 1
ATOM 1206 C C . PRO A 1 165 ? 24.202 -20.225 -22.645 1.00 54.00 165 PRO A C 1
ATOM 1208 O O . PRO A 1 165 ? 25.081 -20.976 -22.217 1.00 54.00 165 PRO A O 1
ATOM 1211 N N . LYS A 1 166 ? 24.055 -19.982 -23.950 1.00 61.66 166 LYS A N 1
ATOM 1212 C CA . LYS A 1 166 ? 25.091 -20.391 -24.914 1.00 61.66 166 LYS A CA 1
ATOM 1213 C C . LYS A 1 166 ? 26.333 -19.504 -24.790 1.00 61.66 166 LYS A C 1
ATOM 1215 O O . LYS A 1 166 ? 27.370 -19.817 -25.369 1.00 61.66 166 LYS A O 1
ATOM 1220 N N . THR A 1 167 ? 26.205 -18.401 -24.061 1.00 66.62 167 THR A N 1
ATOM 1221 C CA . THR A 1 167 ? 27.229 -17.412 -23.758 1.00 66.62 167 THR A CA 1
ATOM 1222 C C . THR A 1 167 ? 28.007 -17.828 -22.507 1.00 66.62 167 THR A C 1
ATOM 1224 O O . THR A 1 167 ? 27.452 -18.330 -21.533 1.00 66.62 167 THR A O 1
ATOM 1227 N N . THR A 1 168 ? 29.327 -17.646 -22.537 1.00 79.69 168 THR A N 1
ATOM 1228 C CA . THR A 1 168 ? 30.229 -17.911 -21.397 1.00 79.69 168 THR A CA 1
ATOM 1229 C C . THR A 1 168 ? 30.887 -16.634 -20.873 1.00 79.69 168 THR A C 1
ATOM 1231 O O . THR A 1 168 ? 31.862 -16.715 -20.132 1.00 79.69 168 THR A O 1
ATOM 1234 N N . THR A 1 169 ? 30.420 -15.472 -21.328 1.00 88.75 169 THR A N 1
ATOM 1235 C CA . THR A 1 169 ? 30.971 -14.142 -21.039 1.00 88.75 169 THR A CA 1
ATOM 1236 C C . THR A 1 169 ? 29.827 -13.166 -20.797 1.00 88.75 169 THR A C 1
ATOM 1238 O O . THR A 1 169 ? 28.747 -13.359 -21.361 1.00 88.75 169 THR A O 1
ATOM 1241 N N . HIS A 1 170 ? 30.080 -12.114 -20.024 1.00 93.00 170 HIS A N 1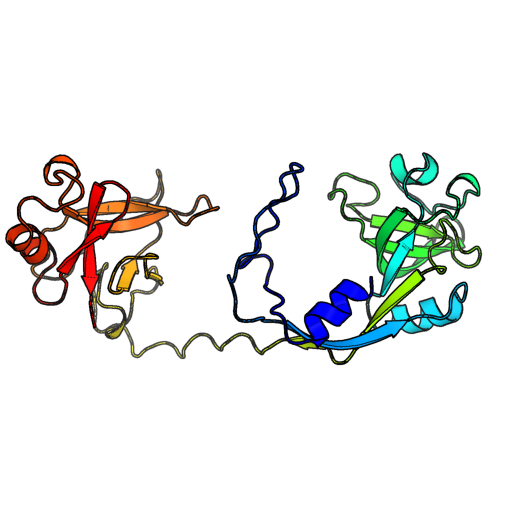
ATOM 1242 C CA . HIS A 1 170 ? 29.115 -11.046 -19.751 1.00 93.00 170 HIS A CA 1
ATOM 1243 C C . HIS A 1 170 ? 28.815 -10.201 -21.000 1.00 93.00 170 HIS A C 1
ATOM 1245 O O . HIS A 1 170 ? 29.520 -10.292 -22.008 1.00 93.00 170 HIS A O 1
ATOM 1251 N N . TYR A 1 171 ? 27.798 -9.338 -20.927 1.00 93.06 171 TYR A N 1
ATOM 1252 C CA . TYR A 1 171 ? 27.397 -8.395 -21.985 1.00 93.06 171 TYR A CA 1
ATOM 1253 C C . TYR A 1 171 ? 26.936 -9.064 -23.285 1.00 93.06 171 TYR A C 1
ATOM 1255 O O . TYR A 1 171 ? 27.069 -8.505 -24.379 1.00 93.06 171 TYR A O 1
ATOM 1263 N N . GLY A 1 172 ? 26.446 -10.297 -23.169 1.00 90.88 172 GLY A N 1
ATOM 1264 C CA . GLY A 1 172 ? 25.935 -11.075 -24.287 1.00 90.88 172 GLY A CA 1
ATOM 1265 C C . GLY A 1 172 ? 24.572 -10.602 -24.790 1.00 90.88 172 GLY A C 1
ATOM 1266 O O . GLY A 1 172 ? 23.926 -9.733 -24.201 1.00 90.88 172 GLY A O 1
ATOM 1267 N N . ASP A 1 173 ? 24.158 -11.222 -25.888 1.00 90.25 173 ASP A N 1
ATOM 1268 C CA . ASP A 1 173 ? 22.822 -11.111 -26.469 1.00 90.25 173 ASP A CA 1
ATOM 1269 C C . ASP A 1 173 ? 21.797 -11.848 -25.577 1.00 90.25 173 ASP A C 1
ATOM 1271 O O . ASP A 1 173 ? 21.932 -13.066 -25.381 1.00 90.25 173 ASP A O 1
ATOM 1275 N N . PRO A 1 174 ? 20.764 -11.160 -25.055 1.00 88.94 174 PRO A N 1
ATOM 1276 C CA . PRO A 1 174 ? 19.691 -11.771 -24.274 1.00 88.94 174 PRO A CA 1
ATOM 1277 C C . PRO A 1 174 ? 18.997 -12.947 -24.973 1.00 88.94 174 PRO A C 1
ATOM 1279 O O . PRO A 1 174 ? 18.594 -13.900 -24.298 1.00 88.94 174 PRO A O 1
ATOM 1282 N N . LYS A 1 175 ? 18.935 -12.981 -26.315 1.00 85.50 175 LYS A N 1
ATOM 1283 C CA . LYS A 1 175 ? 18.377 -14.118 -27.077 1.00 85.50 175 LYS A CA 1
ATOM 1284 C C . LYS A 1 175 ? 19.175 -15.406 -26.898 1.00 85.50 175 LYS A C 1
ATOM 1286 O O . LYS A 1 175 ? 18.617 -16.502 -27.012 1.00 85.50 175 LYS A O 1
ATOM 1291 N N . ALA A 1 176 ? 20.470 -15.297 -26.609 1.00 83.00 176 ALA A N 1
ATOM 1292 C CA . ALA A 1 176 ? 21.337 -16.428 -26.290 1.00 83.00 176 ALA A CA 1
ATOM 1293 C C . ALA A 1 176 ? 21.311 -16.814 -24.796 1.00 83.00 176 ALA A C 1
ATOM 1295 O O . ALA A 1 176 ? 21.925 -17.823 -24.425 1.00 83.00 176 ALA A O 1
ATOM 1296 N N . GLY A 1 177 ? 20.575 -16.053 -23.979 1.00 84.19 177 GLY A N 1
ATOM 1297 C CA . GLY A 1 177 ? 20.499 -16.157 -22.527 1.00 84.19 177 GLY A CA 1
ATOM 1298 C C . GLY A 1 177 ? 21.576 -15.325 -21.826 1.00 84.19 177 GLY A C 1
ATOM 1299 O O . GLY A 1 177 ? 22.730 -15.295 -22.253 1.00 84.19 177 GLY A O 1
ATOM 1300 N N . CYS A 1 178 ? 21.195 -14.688 -20.717 1.00 87.75 178 CYS A N 1
ATOM 1301 C CA . CYS A 1 178 ? 22.119 -13.970 -19.839 1.00 87.75 178 CYS A CA 1
ATOM 1302 C C . CYS A 1 178 ? 22.732 -14.895 -18.781 1.00 87.75 178 CYS A C 1
ATOM 1304 O O . CYS A 1 178 ? 22.129 -15.903 -18.394 1.00 87.75 178 CYS A O 1
ATOM 1306 N N . LEU A 1 179 ? 23.927 -14.547 -18.294 1.00 87.25 179 LEU A N 1
ATOM 1307 C CA . LEU A 1 179 ? 24.544 -15.258 -17.175 1.00 87.25 179 LEU A CA 1
ATOM 1308 C C . LEU A 1 179 ? 23.714 -15.107 -15.891 1.00 87.25 179 LEU A C 1
ATOM 1310 O O . LEU A 1 179 ? 22.846 -14.247 -15.773 1.00 87.25 179 LEU A O 1
ATOM 1314 N N . SER A 1 180 ? 23.972 -15.964 -14.901 1.00 84.06 180 SER A N 1
ATOM 1315 C CA . SER A 1 180 ? 23.161 -16.037 -13.676 1.00 84.06 180 SER A CA 1
ATOM 1316 C C . SER A 1 180 ? 23.155 -14.764 -12.823 1.00 84.06 180 SER A C 1
ATOM 1318 O O . SER A 1 180 ? 22.266 -14.595 -11.992 1.00 84.06 180 SER A O 1
ATOM 1320 N N . ASP A 1 181 ? 24.162 -13.906 -12.971 1.00 85.81 181 ASP A N 1
ATOM 1321 C CA . ASP A 1 181 ? 24.287 -12.618 -12.285 1.00 85.81 181 ASP A CA 1
ATOM 1322 C C . ASP A 1 181 ? 23.999 -11.414 -13.198 1.00 85.81 181 ASP A C 1
ATOM 1324 O O . ASP A 1 181 ? 24.200 -10.263 -12.793 1.00 85.81 181 ASP A O 1
ATOM 1328 N N . GLU A 1 182 ? 23.483 -11.680 -14.397 1.00 90.31 182 GLU A N 1
ATOM 1329 C CA . GLU A 1 182 ? 23.042 -10.685 -15.361 1.00 90.31 182 GLU A CA 1
ATOM 1330 C C . GLU A 1 182 ? 21.518 -10.657 -15.490 1.00 90.31 182 GLU A C 1
ATOM 1332 O O . GLU A 1 182 ? 20.811 -11.639 -15.260 1.00 90.31 182 GLU A O 1
ATOM 1337 N N . ILE A 1 183 ? 21.016 -9.498 -15.899 1.00 87.50 183 ILE A N 1
ATOM 1338 C CA . ILE A 1 183 ? 19.637 -9.302 -16.329 1.00 87.50 183 ILE A CA 1
ATOM 1339 C C . ILE A 1 183 ? 19.621 -8.773 -17.761 1.00 87.50 183 ILE A C 1
ATOM 1341 O O . ILE A 1 183 ? 20.564 -8.110 -18.191 1.00 87.50 183 ILE A O 1
ATOM 1345 N N . GLU A 1 184 ? 18.538 -9.040 -18.483 1.00 90.25 184 GLU A N 1
ATOM 1346 C CA . GLU A 1 184 ? 18.241 -8.368 -19.747 1.00 90.25 184 GLU A CA 1
ATOM 1347 C C . GLU A 1 184 ? 17.885 -6.902 -19.465 1.00 90.25 184 GLU A C 1
ATOM 1349 O O . GLU A 1 184 ? 16.994 -6.608 -18.661 1.00 90.25 184 GLU A O 1
ATOM 1354 N N . VAL A 1 185 ? 18.609 -5.978 -20.095 1.00 87.62 185 VAL A N 1
ATOM 1355 C CA . VAL A 1 185 ? 18.418 -4.535 -19.943 1.00 87.62 185 VAL A CA 1
ATOM 1356 C C . VAL A 1 185 ? 17.981 -3.931 -21.266 1.00 87.62 185 VAL A C 1
ATOM 1358 O O . VAL A 1 185 ? 18.649 -4.077 -22.285 1.00 87.62 185 VAL A O 1
ATOM 1361 N N . GLN A 1 186 ? 16.903 -3.151 -21.205 1.00 87.06 186 GLN A N 1
ATOM 1362 C CA . GLN A 1 186 ? 16.472 -2.263 -22.276 1.00 87.06 186 GLN A CA 1
ATOM 1363 C C . GLN A 1 186 ? 16.464 -0.823 -21.755 1.00 87.06 186 GLN A C 1
ATOM 1365 O O . GLN A 1 186 ? 15.814 -0.506 -20.756 1.00 87.06 186 GLN A O 1
ATOM 1370 N N . VAL A 1 187 ? 17.197 0.071 -22.419 1.00 82.50 187 VAL A N 1
ATOM 1371 C CA . VAL A 1 187 ? 17.274 1.484 -22.021 1.00 82.50 187 VAL A CA 1
ATOM 1372 C C . VAL A 1 187 ? 16.175 2.269 -22.733 1.00 82.50 187 VAL A C 1
ATOM 1374 O O . VAL A 1 187 ? 16.067 2.241 -23.956 1.00 82.50 187 VAL A O 1
ATOM 1377 N N . GLN A 1 188 ? 15.358 3.003 -21.974 1.00 74.69 188 GLN A N 1
ATOM 1378 C CA . GLN A 1 188 ? 14.257 3.783 -22.539 1.00 74.69 188 GLN A CA 1
ATOM 1379 C C . GLN A 1 188 ? 14.765 4.789 -23.588 1.00 74.69 188 GLN A C 1
ATOM 1381 O O . GLN A 1 188 ? 15.555 5.678 -23.279 1.00 74.69 188 GLN A O 1
ATOM 1386 N N . GLY A 1 189 ? 14.265 4.670 -24.821 1.00 72.81 189 GLY A N 1
ATOM 1387 C CA . GLY A 1 189 ? 14.656 5.530 -25.944 1.00 72.81 189 GLY A CA 1
ATOM 1388 C C . GLY A 1 189 ? 15.916 5.077 -26.690 1.00 72.81 189 GLY A C 1
ATOM 1389 O O . GLY A 1 189 ? 16.301 5.733 -27.655 1.00 72.81 189 GLY A O 1
ATOM 1390 N N . LEU A 1 190 ? 16.525 3.962 -26.282 1.00 81.62 190 LEU A N 1
ATOM 1391 C CA . LEU A 1 190 ? 17.620 3.303 -26.986 1.00 81.62 190 LEU A CA 1
ATOM 1392 C C . LEU A 1 190 ? 17.085 2.079 -27.739 1.00 81.62 190 LEU A C 1
ATOM 1394 O O . LEU A 1 190 ? 16.259 1.339 -27.211 1.00 81.62 190 LEU A O 1
ATOM 1398 N N . GLY A 1 191 ? 17.530 1.881 -28.979 1.00 82.62 191 GLY A N 1
ATOM 1399 C CA . GLY A 1 191 ? 17.203 0.674 -29.739 1.00 82.62 191 GLY A CA 1
ATOM 1400 C C . GLY A 1 191 ? 18.049 -0.511 -29.276 1.00 82.62 191 GLY A C 1
ATOM 1401 O O . GLY A 1 191 ? 19.259 -0.358 -29.108 1.00 82.62 191 GLY A O 1
ATOM 1402 N N . GLY A 1 192 ? 17.403 -1.661 -29.096 1.00 87.69 192 GLY A N 1
ATOM 1403 C CA . GLY A 1 192 ? 18.050 -2.911 -28.714 1.00 87.69 192 GLY A CA 1
ATOM 1404 C C . GLY A 1 192 ? 18.071 -3.205 -27.213 1.00 87.69 192 GLY A C 1
ATOM 1405 O O . GLY A 1 192 ? 17.612 -2.406 -26.389 1.00 87.69 192 GLY A O 1
ATOM 1406 N N . ASP A 1 193 ? 18.614 -4.368 -26.880 1.00 91.56 193 ASP A N 1
ATOM 1407 C CA . ASP A 1 193 ? 18.782 -4.906 -25.532 1.00 91.56 193 ASP A CA 1
ATOM 1408 C C . ASP A 1 193 ? 20.214 -5.442 -25.331 1.00 91.56 193 ASP A C 1
ATOM 1410 O O . ASP A 1 193 ? 21.052 -5.392 -26.235 1.00 91.56 193 ASP A O 1
ATOM 1414 N N . PHE A 1 194 ? 20.561 -5.819 -24.101 1.00 93.12 194 PHE A N 1
ATOM 1415 C CA . PHE A 1 194 ? 21.831 -6.471 -23.761 1.00 93.12 194 PHE A CA 1
ATOM 1416 C C . PHE A 1 194 ? 21.764 -7.079 -22.358 1.00 93.12 194 PHE A C 1
ATOM 1418 O O . PHE A 1 194 ? 21.009 -6.617 -21.499 1.00 93.12 194 PHE A O 1
ATOM 1425 N N . CYS A 1 195 ? 22.585 -8.094 -22.094 1.00 93.94 195 CYS A N 1
ATOM 1426 C CA . CYS A 1 195 ? 22.776 -8.611 -20.743 1.00 93.94 195 CYS A CA 1
ATOM 1427 C C . CYS A 1 195 ? 23.661 -7.668 -19.914 1.00 93.94 195 CYS A C 1
ATOM 1429 O O . CYS A 1 195 ? 24.654 -7.125 -20.403 1.00 93.94 195 CYS A O 1
ATOM 1431 N N . SER A 1 196 ? 23.305 -7.455 -18.649 1.00 93.75 196 SER A N 1
ATOM 1432 C CA . SER A 1 196 ? 24.048 -6.569 -17.758 1.00 93.75 196 SER A CA 1
ATOM 1433 C C . SER A 1 196 ? 24.058 -7.061 -16.320 1.00 93.75 196 SER A C 1
ATOM 1435 O O . SER A 1 196 ? 23.025 -7.415 -15.752 1.00 93.75 196 SER A O 1
ATOM 1437 N N . SER A 1 197 ? 25.232 -7.003 -15.696 1.00 93.88 197 SER A N 1
ATOM 1438 C CA . SER A 1 197 ? 25.400 -7.221 -14.263 1.00 93.88 197 SER A CA 1
ATOM 1439 C C . SER A 1 197 ? 25.249 -5.914 -13.476 1.00 93.88 197 SER A C 1
ATOM 1441 O O . SER A 1 197 ? 25.716 -4.856 -13.910 1.00 93.88 197 SER A O 1
ATOM 1443 N N . ALA A 1 198 ? 24.708 -5.991 -12.261 1.00 92.88 198 ALA A N 1
ATOM 1444 C CA . ALA A 1 198 ? 24.710 -4.861 -11.330 1.00 92.88 198 ALA A CA 1
ATOM 1445 C C . ALA A 1 198 ? 26.134 -4.492 -10.866 1.00 92.88 198 ALA A C 1
ATOM 1447 O O . ALA A 1 198 ? 26.937 -5.382 -10.550 1.00 92.88 198 ALA A O 1
ATOM 1448 N N . CYS A 1 199 ? 26.401 -3.191 -10.726 1.00 93.19 199 CYS A N 1
ATOM 1449 C CA . CYS A 1 199 ? 27.661 -2.618 -10.247 1.00 93.19 199 CYS A CA 1
ATOM 1450 C C . CYS A 1 199 ? 27.455 -1.572 -9.149 1.00 93.19 199 CYS A C 1
ATOM 1452 O O . CYS A 1 199 ? 26.340 -1.165 -8.836 1.00 93.19 199 CYS A O 1
ATOM 1454 N N . SER A 1 200 ? 28.558 -1.192 -8.504 1.00 90.00 200 SER A N 1
ATOM 1455 C CA . SER A 1 200 ? 28.616 -0.096 -7.534 1.00 90.00 200 SER A CA 1
ATOM 1456 C C . SER A 1 200 ? 30.065 0.340 -7.318 1.00 90.00 200 SER A C 1
ATOM 1458 O O . SER A 1 200 ? 30.995 -0.314 -7.795 1.00 90.00 200 SER A O 1
ATOM 1460 N N . LEU A 1 201 ? 30.279 1.364 -6.485 1.00 83.69 201 LEU A N 1
ATOM 1461 C CA . LEU A 1 201 ? 31.614 1.782 -6.037 1.00 83.69 201 LEU A CA 1
ATOM 1462 C C . LEU A 1 201 ? 32.476 0.623 -5.489 1.00 83.69 201 LEU A C 1
ATOM 1464 O O . LEU A 1 201 ? 33.696 0.644 -5.632 1.00 83.69 201 LEU A O 1
ATOM 1468 N N . PHE A 1 202 ? 31.852 -0.389 -4.877 1.00 87.00 202 PHE A N 1
ATOM 1469 C CA . PHE A 1 202 ? 32.541 -1.541 -4.283 1.00 87.00 202 PHE A CA 1
ATOM 1470 C C . PHE A 1 202 ? 32.453 -2.819 -5.130 1.00 87.00 202 PHE A C 1
ATOM 1472 O O . PHE A 1 202 ? 33.072 -3.822 -4.780 1.00 87.00 202 PHE A O 1
ATOM 1479 N N . LYS A 1 203 ? 31.698 -2.800 -6.236 1.00 90.19 203 LYS A N 1
ATOM 1480 C CA . LYS A 1 203 ? 31.526 -3.938 -7.146 1.00 90.19 203 LYS A CA 1
ATOM 1481 C C . LYS A 1 203 ? 31.815 -3.482 -8.583 1.00 90.19 203 LYS A C 1
ATOM 1483 O O . LYS A 1 203 ? 30.909 -2.941 -9.223 1.00 90.19 203 LYS A O 1
ATOM 1488 N N . PRO A 1 204 ? 33.056 -3.663 -9.078 1.00 93.19 204 PRO A N 1
ATOM 1489 C CA . PRO A 1 204 ? 33.412 -3.278 -10.436 1.00 93.19 204 PRO A CA 1
ATOM 1490 C C . PRO A 1 204 ? 32.698 -4.161 -11.459 1.00 93.19 204 PRO A C 1
ATOM 1492 O O . PRO A 1 204 ? 32.260 -5.270 -11.153 1.00 93.19 204 PRO A O 1
ATOM 1495 N N . CYS A 1 205 ? 32.616 -3.655 -12.684 1.00 95.88 205 CYS A N 1
ATOM 1496 C CA . CYS A 1 205 ? 32.030 -4.388 -13.791 1.00 95.88 205 CYS A CA 1
ATOM 1497 C C . CYS A 1 205 ? 32.909 -5.572 -14.220 1.00 95.88 205 CYS A C 1
ATOM 1499 O O . CYS A 1 205 ? 34.134 -5.407 -14.291 1.00 95.88 205 CYS A O 1
ATOM 1501 N N . PRO A 1 206 ? 32.311 -6.738 -14.529 1.00 95.12 206 PRO A N 1
ATOM 1502 C CA . PRO A 1 206 ? 33.017 -7.871 -15.117 1.00 95.12 206 PRO A CA 1
ATOM 1503 C C . PRO A 1 206 ? 33.784 -7.465 -16.377 1.00 95.12 206 PRO A C 1
ATOM 1505 O O . PRO A 1 206 ? 33.354 -6.583 -17.124 1.00 95.12 206 PRO A O 1
ATOM 1508 N N . THR A 1 207 ? 34.941 -8.080 -16.599 1.00 93.94 207 THR A N 1
ATOM 1509 C CA . THR A 1 207 ? 35.857 -7.727 -17.698 1.00 93.94 207 THR A CA 1
ATOM 1510 C C . THR A 1 207 ? 35.930 -8.785 -18.791 1.00 93.94 207 THR A C 1
ATOM 1512 O O . THR A 1 207 ? 36.558 -8.559 -19.824 1.00 93.94 207 THR A O 1
ATOM 1515 N N . ASP A 1 208 ? 35.285 -9.928 -18.587 1.00 92.62 208 ASP A N 1
ATOM 1516 C CA . ASP A 1 208 ? 35.111 -10.977 -19.576 1.00 92.62 208 ASP A CA 1
ATOM 1517 C C . ASP A 1 208 ? 33.994 -10.586 -20.550 1.00 92.62 208 ASP A C 1
ATOM 1519 O O . ASP A 1 208 ? 32.804 -10.716 -20.280 1.00 92.62 208 ASP A O 1
ATOM 1523 N N . VAL A 1 209 ? 34.412 -10.054 -21.694 1.00 91.75 209 VAL A N 1
ATOM 1524 C CA . VAL A 1 209 ? 33.532 -9.576 -22.764 1.00 91.75 209 VAL A CA 1
ATOM 1525 C C . VAL A 1 209 ? 33.478 -10.583 -23.920 1.00 91.75 209 VAL A C 1
ATOM 1527 O O . VAL A 1 209 ? 34.406 -11.390 -24.064 1.00 91.75 209 VAL A O 1
ATOM 1530 N N . PRO A 1 210 ? 32.442 -10.542 -24.782 1.00 89.31 210 PRO A N 1
ATOM 1531 C CA . PRO A 1 210 ? 32.343 -11.428 -25.934 1.00 89.31 210 PRO A CA 1
ATOM 1532 C C . PRO A 1 210 ? 33.545 -11.286 -26.875 1.00 89.31 210 PRO A C 1
ATOM 1534 O O . PRO A 1 210 ? 34.147 -10.218 -27.017 1.00 89.31 210 PRO A O 1
ATOM 1537 N N . SER A 1 211 ? 33.899 -12.370 -27.566 1.00 79.56 211 SER A N 1
ATOM 1538 C CA . SER A 1 211 ? 34.997 -12.350 -28.538 1.00 79.56 211 SER A CA 1
ATOM 1539 C C . SER A 1 211 ? 34.758 -11.274 -29.600 1.00 79.56 211 SER A C 1
ATOM 1541 O O . SER A 1 211 ? 33.646 -11.182 -30.112 1.00 79.56 211 SER A O 1
ATOM 1543 N N . SER A 1 212 ? 35.801 -10.525 -29.973 1.00 83.50 212 SER A N 1
ATOM 1544 C CA . SER A 1 212 ? 35.791 -9.360 -30.889 1.00 83.50 212 SER A CA 1
ATOM 1545 C C . SER A 1 212 ? 35.322 -8.021 -30.307 1.00 83.50 212 SER A C 1
ATOM 1547 O O . SER A 1 212 ? 35.517 -6.996 -30.960 1.00 83.50 212 SER A O 1
ATOM 1549 N N . VAL A 1 213 ? 34.809 -7.992 -29.074 1.00 92.19 213 VAL A N 1
ATOM 1550 C CA . VAL A 1 213 ? 34.481 -6.735 -28.389 1.00 92.19 213 VAL A CA 1
ATOM 1551 C C . VAL A 1 213 ? 35.757 -6.027 -27.938 1.00 92.19 213 VAL A C 1
ATOM 1553 O O . VAL A 1 213 ? 36.646 -6.623 -27.330 1.00 92.19 213 VAL A O 1
ATOM 1556 N N . THR A 1 214 ? 35.836 -4.729 -28.225 1.00 92.69 214 THR A N 1
ATOM 1557 C CA . THR A 1 214 ? 36.897 -3.833 -27.729 1.00 92.69 214 THR A CA 1
ATOM 1558 C C . THR A 1 214 ? 36.351 -2.648 -26.928 1.00 92.69 214 THR A C 1
ATOM 1560 O O . THR A 1 214 ? 37.128 -1.906 -26.321 1.00 92.69 214 THR A O 1
ATOM 1563 N N . ALA A 1 215 ? 35.023 -2.491 -26.883 1.00 94.56 215 ALA A N 1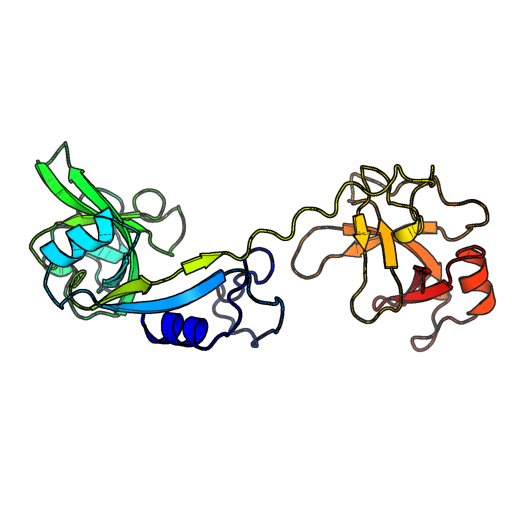
ATOM 1564 C CA . ALA A 1 215 ? 34.326 -1.585 -25.982 1.00 94.56 215 ALA A CA 1
ATOM 1565 C C . ALA A 1 215 ? 34.631 -1.923 -24.515 1.00 94.56 215 ALA A C 1
ATOM 1567 O O . ALA A 1 215 ? 34.875 -3.079 -24.158 1.00 94.56 215 ALA A O 1
ATOM 1568 N N . LYS A 1 216 ? 34.645 -0.903 -23.654 1.00 94.44 216 LYS A N 1
ATOM 1569 C CA . LYS A 1 216 ? 35.084 -1.062 -22.263 1.00 94.44 216 LYS A CA 1
ATOM 1570 C C . LYS A 1 216 ? 33.895 -1.212 -21.318 1.00 94.44 216 LYS A C 1
ATOM 1572 O O . LYS A 1 216 ? 32.991 -0.381 -21.376 1.00 94.44 216 LYS A O 1
ATOM 1577 N N . PRO A 1 217 ? 33.914 -2.196 -20.407 1.00 95.25 217 PRO A N 1
ATOM 1578 C CA . PRO A 1 217 ? 32.890 -2.315 -19.385 1.00 95.25 217 PRO A CA 1
ATOM 1579 C C . PRO A 1 217 ? 33.008 -1.160 -18.390 1.00 95.25 217 PRO A C 1
ATOM 1581 O O . PRO A 1 217 ? 34.077 -0.902 -17.829 1.00 95.25 217 PRO A O 1
ATOM 1584 N N . MET A 1 218 ? 31.906 -0.454 -18.170 1.00 92.56 218 MET A N 1
ATOM 1585 C CA . MET A 1 218 ? 31.817 0.647 -17.218 1.00 92.56 218 MET A CA 1
ATOM 1586 C C . MET A 1 218 ? 30.488 0.595 -16.475 1.00 92.56 218 MET A C 1
ATOM 1588 O O . MET A 1 218 ? 29.465 0.204 -17.035 1.00 92.56 218 MET A O 1
ATOM 1592 N N . CYS A 1 219 ? 30.498 1.038 -15.218 1.00 92.25 219 CYS A N 1
ATOM 1593 C CA . CYS A 1 219 ? 29.282 1.241 -14.438 1.00 92.25 219 CYS A CA 1
ATOM 1594 C C . CYS A 1 219 ? 28.612 2.534 -14.922 1.00 92.25 219 CYS A C 1
ATOM 1596 O O . CYS A 1 219 ? 28.852 3.612 -14.386 1.00 92.25 219 CYS A O 1
ATOM 1598 N N . ALA A 1 220 ? 27.906 2.434 -16.049 1.00 88.62 220 ALA A N 1
ATOM 1599 C CA . ALA A 1 220 ? 27.479 3.580 -16.851 1.00 88.62 220 ALA A CA 1
ATOM 1600 C C . ALA A 1 220 ? 25.961 3.798 -16.837 1.00 88.62 220 ALA A C 1
ATOM 1602 O O . ALA A 1 220 ? 25.485 4.820 -17.331 1.00 88.62 220 ALA A O 1
ATOM 1603 N N . LEU A 1 221 ? 25.194 2.857 -16.283 1.00 87.94 221 LEU A N 1
ATOM 1604 C CA . LEU A 1 221 ? 23.738 2.911 -16.268 1.00 87.94 221 LEU A CA 1
ATOM 1605 C C . LEU A 1 221 ? 23.241 3.104 -14.847 1.00 87.94 221 LEU A C 1
ATOM 1607 O O . LEU A 1 221 ? 23.700 2.429 -13.928 1.00 87.94 221 LEU A O 1
ATOM 1611 N N . LYS A 1 222 ? 22.251 3.980 -14.686 1.00 86.00 222 LYS A N 1
ATOM 1612 C CA . LYS A 1 222 ? 21.558 4.194 -13.420 1.00 86.00 222 LYS A CA 1
ATOM 1613 C C . LYS A 1 222 ? 20.063 4.051 -13.629 1.00 86.00 222 LYS A C 1
ATOM 1615 O O . LYS A 1 222 ? 19.481 4.725 -14.477 1.00 86.00 222 LYS A O 1
ATOM 1620 N N . GLU A 1 223 ? 19.443 3.192 -12.835 1.00 81.88 223 GLU A N 1
ATOM 1621 C CA . GLU A 1 223 ? 18.002 2.982 -12.881 1.00 81.88 223 GLU A CA 1
ATOM 1622 C C . GLU A 1 223 ? 17.286 4.188 -12.261 1.00 81.88 223 GLU A C 1
ATOM 1624 O O . GLU A 1 223 ? 17.502 4.547 -11.097 1.00 81.88 223 GLU A O 1
ATOM 1629 N N . ALA A 1 224 ? 16.458 4.851 -13.070 1.00 74.25 224 ALA A N 1
ATOM 1630 C CA . ALA A 1 224 ? 15.799 6.095 -12.699 1.00 74.25 224 ALA A CA 1
ATOM 1631 C C . ALA A 1 224 ? 14.960 5.929 -11.422 1.00 74.25 224 ALA A C 1
ATOM 1633 O O . ALA A 1 224 ? 14.146 5.020 -11.306 1.00 74.25 224 ALA A O 1
ATOM 1634 N N . GLY A 1 225 ? 15.146 6.836 -10.460 1.00 69.06 225 GLY A N 1
ATOM 1635 C CA . GLY A 1 225 ? 14.429 6.787 -9.181 1.00 69.06 225 GLY A CA 1
ATOM 1636 C C . GLY A 1 225 ? 14.981 5.772 -8.174 1.00 69.06 225 GLY A C 1
ATOM 1637 O O . GLY A 1 225 ? 14.424 5.656 -7.086 1.00 69.06 225 GLY A O 1
ATOM 1638 N N . THR A 1 226 ? 16.088 5.088 -8.481 1.00 75.38 226 THR A N 1
ATOM 1639 C CA . THR A 1 226 ? 16.773 4.185 -7.547 1.00 75.38 226 THR A CA 1
ATOM 1640 C C . THR A 1 226 ? 18.261 4.536 -7.400 1.00 75.38 226 THR A C 1
ATOM 1642 O O . THR A 1 226 ? 18.797 5.421 -8.074 1.00 75.38 226 THR A O 1
ATOM 1645 N N . LEU A 1 227 ? 18.940 3.842 -6.482 1.00 77.62 227 LEU A N 1
ATOM 1646 C CA . LEU A 1 227 ? 20.402 3.862 -6.345 1.00 77.62 227 LEU A CA 1
ATOM 1647 C C . LEU A 1 227 ? 21.077 2.686 -7.072 1.00 77.62 227 LEU A C 1
ATOM 1649 O O . LEU A 1 227 ? 22.263 2.454 -6.858 1.00 77.62 227 LEU A O 1
ATOM 1653 N N . LYS A 1 228 ? 20.335 1.915 -7.877 1.00 82.88 228 LYS A N 1
ATOM 1654 C CA . LYS A 1 228 ? 20.884 0.759 -8.586 1.00 82.88 228 LYS A CA 1
ATOM 1655 C C . LYS A 1 228 ? 21.631 1.210 -9.834 1.00 82.88 228 LYS A C 1
ATOM 1657 O O . LYS A 1 228 ? 21.126 2.017 -10.621 1.00 82.88 228 LYS A O 1
ATOM 1662 N N . GLU A 1 229 ? 22.823 0.655 -10.000 1.00 91.19 229 GLU A N 1
ATOM 1663 C CA . GLU A 1 229 ? 23.703 0.915 -11.130 1.00 91.19 229 GLU A CA 1
ATOM 1664 C C . GLU A 1 229 ? 24.027 -0.398 -11.845 1.00 91.19 229 GLU A C 1
ATOM 1666 O O . GLU A 1 229 ? 24.116 -1.462 -11.222 1.00 91.19 229 GLU A O 1
ATOM 1671 N N . TYR A 1 230 ? 24.186 -0.322 -13.163 1.00 93.56 230 TYR A N 1
ATOM 1672 C CA . TYR A 1 230 ? 24.402 -1.482 -14.022 1.00 93.56 230 TYR A CA 1
ATOM 1673 C C . TYR A 1 230 ? 25.544 -1.237 -15.008 1.00 93.56 230 TYR A C 1
ATOM 1675 O O . TYR A 1 230 ? 25.844 -0.101 -15.401 1.00 93.56 230 TYR A O 1
ATOM 1683 N N . CYS A 1 231 ? 26.206 -2.325 -15.384 1.00 95.44 231 CYS A N 1
ATOM 1684 C CA . CYS A 1 231 ? 27.341 -2.296 -16.291 1.00 95.44 231 CYS A CA 1
ATOM 1685 C C . CYS A 1 231 ? 26.898 -2.179 -17.750 1.00 95.44 231 CYS A C 1
ATOM 1687 O O . CYS A 1 231 ? 25.916 -2.784 -18.168 1.00 95.44 231 CYS A O 1
ATOM 1689 N N . ALA A 1 232 ? 27.663 -1.453 -18.552 1.00 94.31 232 ALA A N 1
ATOM 1690 C CA . ALA A 1 232 ? 27.498 -1.425 -19.998 1.00 94.31 232 ALA A CA 1
ATOM 1691 C C . ALA A 1 232 ? 28.858 -1.432 -20.685 1.00 94.31 232 ALA A C 1
ATOM 1693 O O . ALA A 1 232 ? 29.851 -0.948 -20.134 1.00 94.31 232 ALA A O 1
ATOM 1694 N N . LEU A 1 233 ? 28.886 -1.934 -21.916 1.00 95.62 233 LEU A N 1
ATOM 1695 C CA . LEU A 1 233 ? 30.026 -1.773 -22.805 1.00 95.62 233 LEU A CA 1
ATOM 1696 C C . LEU A 1 233 ? 29.972 -0.389 -23.445 1.00 95.62 233 LEU A C 1
ATOM 1698 O O . LEU A 1 233 ? 29.133 -0.129 -24.303 1.00 95.62 233 LEU A O 1
ATOM 1702 N N . VAL A 1 234 ? 30.876 0.496 -23.032 1.00 94.38 234 VAL A N 1
ATOM 1703 C CA . VAL A 1 234 ? 31.019 1.840 -23.595 1.00 94.38 234 VAL A CA 1
ATOM 1704 C C . VAL A 1 234 ? 31.882 1.763 -24.853 1.00 94.38 234 VAL A C 1
ATOM 1706 O O . VAL A 1 234 ? 33.082 1.478 -24.789 1.00 94.38 234 VAL A O 1
ATOM 1709 N N . CYS A 1 235 ? 31.251 2.003 -26.000 1.00 94.31 235 CYS A N 1
ATOM 1710 C CA . CYS A 1 235 ? 31.852 1.970 -27.339 1.00 94.31 235 CYS A CA 1
ATOM 1711 C C . CYS A 1 235 ? 32.223 3.357 -27.871 1.00 94.31 235 CYS A C 1
ATOM 1713 O O . CYS A 1 235 ? 33.096 3.463 -28.731 1.00 94.31 235 CYS A O 1
ATOM 1715 N N . ALA A 1 236 ? 31.610 4.414 -27.334 1.00 92.50 236 ALA A N 1
ATOM 1716 C CA . ALA A 1 236 ? 31.997 5.794 -27.598 1.00 92.50 236 ALA A CA 1
ATOM 1717 C C . ALA A 1 236 ? 32.012 6.581 -26.278 1.00 92.50 236 ALA A C 1
ATOM 1719 O O . ALA A 1 236 ? 30.947 6.892 -25.745 1.00 92.50 236 ALA A O 1
ATOM 1720 N N . PRO A 1 237 ? 33.182 6.881 -25.698 1.00 87.62 237 PRO A N 1
ATOM 1721 C CA . PRO A 1 237 ? 33.253 7.749 -24.528 1.00 87.62 237 PRO A CA 1
ATOM 1722 C C . PRO A 1 237 ? 32.896 9.198 -24.906 1.00 87.62 237 PRO A C 1
ATOM 1724 O O . PRO A 1 237 ? 32.796 9.538 -26.085 1.00 87.62 237 PRO A O 1
ATOM 1727 N N . ALA A 1 238 ? 32.706 10.063 -23.909 1.00 84.69 238 ALA A N 1
ATOM 1728 C CA . ALA A 1 238 ? 32.178 11.413 -24.121 1.00 84.69 238 ALA A CA 1
ATOM 1729 C C . ALA A 1 238 ? 33.030 12.282 -25.060 1.00 84.69 238 ALA A C 1
ATOM 1731 O O . ALA A 1 238 ? 32.498 13.093 -25.813 1.00 84.69 238 ALA A O 1
ATOM 1732 N N . GLU A 1 239 ? 34.348 12.089 -25.079 1.00 86.56 239 GLU A N 1
ATOM 1733 C CA . GLU A 1 239 ? 35.272 12.774 -25.987 1.00 86.56 239 GLU A CA 1
ATOM 1734 C C . GLU A 1 239 ? 35.074 12.427 -27.475 1.00 86.56 239 GLU A C 1
ATOM 1736 O O . GLU A 1 239 ? 35.448 13.218 -28.354 1.00 86.56 239 GLU A O 1
ATOM 1741 N N . ASP A 1 240 ? 34.466 11.272 -27.752 1.00 86.94 240 ASP A N 1
ATOM 1742 C CA . ASP A 1 240 ? 34.117 10.789 -29.087 1.00 86.94 240 ASP A CA 1
ATOM 1743 C C . ASP A 1 240 ? 32.672 11.163 -29.474 1.00 86.94 240 ASP A C 1
ATOM 1745 O O . ASP A 1 240 ? 32.215 10.804 -30.561 1.00 86.94 240 ASP A O 1
ATOM 1749 N N . VAL A 1 241 ? 31.964 11.931 -28.637 1.00 84.88 241 VAL A N 1
ATOM 1750 C CA . VAL A 1 241 ? 30.614 12.447 -28.903 1.00 84.88 241 VAL A CA 1
ATOM 1751 C C . VAL A 1 241 ? 30.662 13.950 -29.195 1.00 84.88 241 VAL A C 1
ATOM 1753 O O . VAL A 1 241 ? 31.258 14.731 -28.458 1.00 84.88 241 VAL A O 1
ATOM 1756 N N . VAL A 1 242 ? 30.041 14.374 -30.298 1.00 83.56 242 VAL A N 1
ATOM 1757 C CA . VAL A 1 242 ? 29.962 15.778 -30.738 1.00 83.56 242 VAL A CA 1
ATOM 1758 C C . VAL A 1 242 ? 28.519 16.084 -31.123 1.00 83.56 242 VAL A C 1
ATOM 1760 O O . VAL A 1 242 ? 27.921 15.332 -31.884 1.00 83.56 242 VAL A O 1
ATOM 1763 N N . ASP A 1 243 ? 27.946 17.153 -30.566 1.00 84.25 243 ASP A N 1
ATOM 1764 C CA . ASP A 1 243 ? 26.566 17.594 -30.833 1.00 84.25 243 ASP A CA 1
ATOM 1765 C C . ASP A 1 243 ? 25.506 16.482 -30.689 1.00 84.25 243 ASP A C 1
ATOM 1767 O O . ASP A 1 243 ? 24.526 16.413 -31.429 1.00 84.25 243 ASP A O 1
ATOM 1771 N N . GLY A 1 244 ? 25.709 15.581 -29.719 1.00 79.19 244 GLY A N 1
ATOM 1772 C CA . GLY A 1 244 ? 24.804 14.457 -29.460 1.00 79.19 244 GLY A CA 1
ATOM 1773 C C . GLY A 1 244 ? 24.923 13.303 -30.461 1.00 79.19 244 GLY A C 1
ATOM 1774 O O . GLY A 1 244 ? 24.063 12.424 -30.475 1.00 79.19 244 GLY A O 1
ATOM 1775 N N . GLN A 1 245 ? 25.983 13.274 -31.273 1.00 84.69 245 GLN A N 1
ATOM 1776 C CA . GLN A 1 245 ? 26.273 12.210 -32.233 1.00 84.69 245 GLN A CA 1
ATOM 1777 C C . GLN A 1 245 ? 27.652 11.589 -31.992 1.00 84.69 245 GLN A C 1
ATOM 1779 O O . GLN A 1 245 ? 28.592 12.259 -31.566 1.00 84.69 245 GLN A O 1
ATOM 1784 N N . ILE A 1 246 ? 27.780 10.292 -32.274 1.00 89.19 246 ILE A N 1
ATOM 1785 C CA . ILE A 1 246 ? 29.065 9.591 -32.221 1.00 89.19 246 ILE A CA 1
ATOM 1786 C C . ILE A 1 246 ? 29.911 10.065 -33.406 1.00 89.19 246 ILE A C 1
ATOM 1788 O O . ILE A 1 246 ? 29.497 9.937 -34.558 1.00 89.19 246 ILE A O 1
ATOM 1792 N N . ARG A 1 247 ? 31.107 10.599 -33.133 1.00 89.56 247 ARG A N 1
ATOM 1793 C CA . ARG A 1 247 ? 32.006 11.188 -34.142 1.00 89.56 247 ARG A CA 1
ATOM 1794 C C . ARG A 1 247 ? 32.383 10.198 -35.245 1.00 89.56 247 ARG A C 1
ATOM 1796 O O . ARG A 1 247 ? 32.488 10.589 -36.403 1.00 89.56 247 ARG A O 1
ATOM 1803 N N . ASP A 1 248 ? 32.601 8.937 -34.882 1.00 93.12 248 ASP A N 1
ATOM 1804 C CA . ASP A 1 248 ? 32.885 7.843 -35.812 1.00 93.12 248 ASP A CA 1
ATOM 1805 C C . ASP A 1 248 ? 32.022 6.626 -35.463 1.00 93.12 248 ASP A C 1
ATOM 1807 O O . ASP A 1 248 ? 32.431 5.732 -34.719 1.00 93.12 248 ASP A O 1
ATOM 1811 N N . GLN A 1 249 ? 30.799 6.619 -35.998 1.00 93.44 249 GLN A N 1
ATOM 1812 C CA . GLN A 1 249 ? 29.829 5.547 -35.776 1.00 93.44 249 GLN A CA 1
ATOM 1813 C C . GLN A 1 249 ? 30.383 4.177 -36.189 1.00 93.44 249 GLN A C 1
ATOM 1815 O O . GLN A 1 249 ? 30.212 3.202 -35.469 1.00 93.44 249 GLN A O 1
ATOM 1820 N N . LYS A 1 250 ? 31.120 4.100 -37.305 1.00 92.50 250 LYS A N 1
ATOM 1821 C CA . LYS A 1 250 ? 31.652 2.833 -37.823 1.00 92.50 250 LYS A CA 1
ATOM 1822 C C . LYS A 1 250 ? 32.704 2.235 -36.891 1.00 92.50 250 LYS A C 1
ATOM 1824 O O . LYS A 1 250 ? 32.725 1.023 -36.680 1.00 92.50 250 LYS A O 1
ATOM 1829 N N . LYS A 1 251 ? 33.592 3.071 -36.347 1.00 92.62 251 LYS A N 1
ATOM 1830 C CA . LYS A 1 251 ? 34.571 2.648 -35.337 1.00 92.62 251 LYS A CA 1
ATOM 1831 C C . LYS A 1 251 ? 33.873 2.201 -34.053 1.00 92.62 251 LYS A C 1
ATOM 1833 O O . LYS A 1 251 ? 34.273 1.191 -33.481 1.00 92.62 251 LYS A O 1
ATOM 1838 N N . ALA A 1 252 ? 32.854 2.939 -33.620 1.00 93.31 252 ALA A N 1
ATOM 1839 C CA . ALA A 1 252 ? 32.116 2.637 -32.402 1.00 93.31 252 ALA A CA 1
ATOM 1840 C C . ALA A 1 252 ? 31.316 1.327 -32.521 1.00 93.31 252 ALA A C 1
ATOM 1842 O O . ALA A 1 252 ? 31.396 0.490 -31.628 1.00 93.31 252 ALA A O 1
ATOM 1843 N N . ASP A 1 253 ? 30.646 1.088 -33.651 1.00 92.94 253 ASP A N 1
ATOM 1844 C CA . ASP A 1 253 ? 29.983 -0.189 -33.951 1.00 92.94 253 ASP A CA 1
ATOM 1845 C C . ASP A 1 253 ? 30.997 -1.339 -33.972 1.00 92.94 253 ASP A C 1
ATOM 1847 O O . ASP A 1 253 ? 30.789 -2.375 -33.346 1.00 92.94 253 ASP A O 1
ATOM 1851 N N . GLY A 1 254 ? 32.160 -1.128 -34.600 1.00 91.00 254 GLY A N 1
ATOM 1852 C CA . GLY A 1 254 ? 33.249 -2.106 -34.600 1.00 91.00 254 GLY A CA 1
ATOM 1853 C C . GLY A 1 254 ? 33.769 -2.461 -33.201 1.00 91.00 254 GLY A C 1
ATOM 1854 O O . GLY A 1 254 ? 34.308 -3.551 -33.015 1.00 91.00 254 GLY A O 1
ATOM 1855 N N . ALA A 1 255 ? 33.589 -1.585 -32.207 1.00 94.06 255 ALA A N 1
ATOM 1856 C CA . ALA A 1 255 ? 33.969 -1.862 -30.826 1.00 94.06 255 ALA A CA 1
ATOM 1857 C C . ALA A 1 255 ? 32.994 -2.810 -30.107 1.00 94.06 255 ALA A C 1
ATOM 1859 O O . ALA A 1 255 ? 33.396 -3.462 -29.139 1.00 94.06 255 ALA A O 1
ATOM 1860 N N . CYS A 1 256 ? 31.755 -2.918 -30.592 1.00 92.62 256 CYS A N 1
ATOM 1861 C CA . CYS A 1 256 ? 30.697 -3.763 -30.038 1.00 92.62 256 CYS A CA 1
ATOM 1862 C C . CYS A 1 256 ? 30.714 -5.208 -30.553 1.00 92.62 256 CYS A C 1
ATOM 1864 O O . CYS A 1 256 ? 29.989 -6.050 -30.034 1.00 92.62 256 CYS A O 1
ATOM 1866 N N . GLY A 1 257 ? 31.571 -5.522 -31.527 1.00 88.44 257 GLY A N 1
ATOM 1867 C CA . GLY A 1 257 ? 31.622 -6.840 -32.156 1.00 88.44 257 GLY A CA 1
ATOM 1868 C C . GLY A 1 257 ? 30.620 -6.989 -33.304 1.00 88.44 257 GLY A C 1
ATOM 1869 O O . GLY A 1 257 ? 29.966 -6.040 -33.716 1.00 88.44 257 GLY A O 1
ATOM 1870 N N . ALA A 1 258 ? 30.540 -8.191 -33.879 1.00 82.31 258 ALA A N 1
ATOM 1871 C CA . ALA A 1 258 ? 29.825 -8.414 -35.142 1.00 82.31 258 ALA A CA 1
ATOM 1872 C C . ALA A 1 258 ? 28.287 -8.408 -35.036 1.00 82.31 258 ALA A C 1
ATOM 1874 O O . ALA A 1 258 ? 27.623 -8.233 -36.056 1.00 82.31 258 ALA A O 1
ATOM 1875 N N . SER A 1 259 ? 27.742 -8.621 -33.836 1.00 84.12 259 SER A N 1
ATOM 1876 C CA . SER A 1 259 ? 26.299 -8.799 -33.607 1.00 84.12 259 SER A CA 1
ATOM 1877 C C . SER A 1 259 ? 25.656 -7.662 -32.813 1.00 84.12 259 SER A C 1
ATOM 1879 O O . SER A 1 259 ? 24.469 -7.726 -32.538 1.00 84.12 259 SER A O 1
ATOM 1881 N N . ALA A 1 260 ? 26.418 -6.635 -32.440 1.00 91.94 260 ALA A N 1
ATOM 1882 C CA . ALA A 1 260 ? 25.922 -5.490 -31.688 1.00 91.94 260 ALA A CA 1
ATOM 1883 C C . ALA A 1 260 ? 26.318 -4.188 -32.385 1.00 91.94 260 ALA A C 1
ATOM 1885 O O . ALA A 1 260 ? 27.269 -4.146 -33.168 1.00 91.94 260 ALA A O 1
ATOM 1886 N N . SER A 1 261 ? 25.601 -3.110 -32.089 1.00 93.75 261 SER A N 1
ATOM 1887 C CA . SER A 1 261 ? 25.915 -1.775 -32.593 1.00 93.75 261 SER A CA 1
ATOM 1888 C C . SER A 1 261 ? 25.982 -0.757 -31.460 1.00 93.75 261 SER A C 1
ATOM 1890 O O . SER A 1 261 ? 25.463 -0.972 -30.365 1.00 93.75 261 SER A O 1
ATOM 1892 N N . CYS A 1 262 ? 26.683 0.349 -31.699 1.00 94.31 262 CYS A N 1
ATOM 1893 C CA . CYS A 1 262 ? 26.891 1.380 -30.699 1.00 94.31 262 CYS A CA 1
ATOM 1894 C C . CYS A 1 262 ? 25.768 2.417 -30.764 1.00 94.31 262 CYS A C 1
ATOM 1896 O O . CYS A 1 262 ? 25.612 3.123 -31.762 1.00 94.31 262 CYS A O 1
ATOM 1898 N N . LYS A 1 263 ? 24.994 2.563 -29.691 1.00 92.19 263 LYS A N 1
ATOM 1899 C CA . LYS A 1 263 ? 23.875 3.508 -29.621 1.00 92.19 263 LYS A CA 1
ATOM 1900 C C . LYS A 1 263 ? 24.139 4.605 -28.601 1.00 92.19 263 LYS A C 1
ATOM 1902 O O . LYS A 1 263 ? 24.699 4.362 -27.537 1.00 92.19 263 LYS A O 1
ATOM 1907 N N . MET A 1 264 ? 23.693 5.819 -28.912 1.00 87.69 264 MET A N 1
ATOM 1908 C CA . MET A 1 264 ? 23.855 6.972 -28.029 1.00 87.69 264 MET A CA 1
ATOM 1909 C C . MET A 1 264 ? 22.956 6.864 -26.793 1.00 87.69 264 MET A C 1
ATOM 1911 O O . MET A 1 264 ? 21.739 6.999 -26.899 1.00 87.69 264 MET A O 1
ATOM 1915 N N . ALA A 1 265 ? 23.550 6.695 -25.615 1.00 81.00 265 ALA A N 1
ATOM 1916 C CA . ALA A 1 265 ? 22.852 6.800 -24.342 1.00 81.00 265 ALA A CA 1
ATOM 1917 C C . ALA A 1 265 ? 22.867 8.260 -23.854 1.00 81.00 265 ALA A C 1
ATOM 1919 O O . ALA A 1 265 ? 23.874 8.960 -23.977 1.00 81.00 265 ALA A O 1
ATOM 1920 N N . GLY A 1 266 ? 21.754 8.720 -23.268 1.00 65.88 266 GLY A N 1
ATOM 1921 C CA . GLY A 1 266 ? 21.457 10.125 -22.920 1.00 65.88 266 GLY A CA 1
ATOM 1922 C C . GLY A 1 266 ? 22.426 10.863 -21.976 1.00 65.88 266 GLY A C 1
ATOM 1923 O O . GLY A 1 266 ? 22.134 11.985 -21.577 1.00 65.88 266 GLY A O 1
ATOM 1924 N N . ALA A 1 267 ? 23.571 10.269 -21.634 1.00 61.12 267 ALA A N 1
ATOM 1925 C CA . ALA A 1 267 ? 24.672 10.868 -20.882 1.00 61.12 267 ALA A CA 1
ATOM 1926 C C . ALA A 1 267 ? 25.868 11.292 -21.766 1.00 61.12 267 ALA A C 1
ATOM 1928 O O . ALA A 1 267 ? 26.933 11.608 -21.242 1.00 61.12 267 ALA A O 1
ATOM 1929 N N . GLY A 1 268 ? 25.713 11.302 -23.095 1.00 76.62 268 GLY A N 1
ATOM 1930 C CA . GLY A 1 268 ? 26.794 11.667 -24.017 1.00 76.62 268 GLY A CA 1
ATOM 1931 C C . GLY A 1 268 ? 27.840 10.567 -24.175 1.00 76.62 268 GLY A C 1
ATOM 1932 O O . GLY A 1 268 ? 28.993 10.864 -24.451 1.00 76.62 268 GLY A O 1
ATOM 1933 N N . VAL A 1 269 ? 27.449 9.308 -23.986 1.00 87.00 269 VAL A N 1
ATOM 1934 C CA . VAL A 1 269 ? 28.284 8.130 -24.245 1.00 87.00 269 VAL A CA 1
ATOM 1935 C C . VAL A 1 269 ? 27.524 7.168 -25.150 1.00 87.00 269 VAL A C 1
ATOM 1937 O O . VAL A 1 269 ? 26.303 7.059 -25.065 1.00 87.00 269 VAL A O 1
ATOM 1940 N N . GLY A 1 270 ? 28.237 6.458 -26.014 1.00 91.81 270 GLY A N 1
ATOM 1941 C CA . GLY A 1 270 ? 27.704 5.343 -26.783 1.00 91.81 270 GLY A CA 1
ATOM 1942 C C . GLY A 1 270 ? 27.861 4.030 -26.024 1.00 91.81 270 GLY A C 1
ATOM 1943 O O . GLY A 1 270 ? 28.940 3.762 -25.484 1.00 91.81 270 GLY A O 1
ATOM 1944 N N . ILE A 1 271 ? 26.813 3.207 -26.015 1.00 94.69 271 ILE A N 1
ATOM 1945 C CA . ILE A 1 271 ? 26.824 1.857 -25.440 1.00 94.69 271 ILE A CA 1
ATOM 1946 C C . ILE A 1 271 ? 26.452 0.800 -26.481 1.00 94.69 271 ILE A C 1
ATOM 1948 O O . ILE A 1 271 ? 25.687 1.083 -27.401 1.00 94.69 271 ILE A O 1
ATOM 1952 N N . CYS A 1 272 ? 27.000 -0.404 -26.342 1.00 95.56 272 CYS A N 1
ATOM 1953 C CA . CYS A 1 272 ? 26.692 -1.521 -27.233 1.00 95.56 272 CYS A CA 1
ATOM 1954 C C . CYS A 1 272 ? 25.331 -2.142 -26.913 1.00 95.56 272 CYS A C 1
ATOM 1956 O O . CYS A 1 272 ? 25.070 -2.457 -25.752 1.00 95.56 272 CYS A O 1
ATOM 1958 N N . THR A 1 273 ? 24.511 -2.358 -27.940 1.00 93.88 273 THR A N 1
ATOM 1959 C CA . THR A 1 273 ? 23.216 -3.049 -27.854 1.00 93.88 273 THR A CA 1
ATOM 1960 C C . THR A 1 273 ? 23.056 -4.052 -29.000 1.00 93.88 273 THR A C 1
ATOM 1962 O O . THR A 1 273 ? 23.668 -3.894 -30.061 1.00 93.88 273 THR A O 1
ATOM 1965 N N . TYR A 1 274 ? 22.233 -5.075 -28.786 1.00 92.56 274 TYR A N 1
ATOM 1966 C CA . TYR A 1 274 ? 21.790 -6.041 -29.793 1.00 92.56 274 TYR A CA 1
ATOM 1967 C C . TYR A 1 274 ? 20.419 -5.587 -30.311 1.00 92.56 274 TYR A C 1
ATOM 1969 O O . TYR A 1 274 ? 19.547 -5.237 -29.524 1.00 92.56 274 TYR A O 1
ATOM 1977 N N . ASP A 1 275 ? 20.249 -5.480 -31.630 1.00 80.50 275 ASP A N 1
ATOM 1978 C CA . ASP A 1 275 ? 19.110 -4.782 -32.265 1.00 80.50 275 ASP A CA 1
ATOM 1979 C C . ASP A 1 275 ? 17.946 -5.725 -32.634 1.00 80.50 275 ASP A C 1
ATOM 1981 O O . ASP A 1 275 ? 17.027 -5.348 -33.368 1.00 80.50 275 ASP A O 1
ATOM 1985 N N . ASP A 1 276 ? 18.036 -6.970 -32.191 1.00 65.81 276 ASP A N 1
ATOM 1986 C CA . ASP A 1 276 ? 17.384 -8.113 -32.809 1.00 65.81 276 ASP A CA 1
ATOM 1987 C C . ASP A 1 276 ? 15.872 -8.220 -32.549 1.00 65.81 276 ASP A C 1
ATOM 1989 O O . ASP A 1 276 ? 15.394 -8.037 -31.413 1.00 65.81 276 ASP A O 1
#

Radius of gyration: 26.94 Å; chains: 1; bounding box: 61×40×68 Å

Foldseek 3Di:
DFVVLVCLLVVDADDDCVQPPDDCPVVDDDDDDPRDNHQKGFNHKDWQPAPDLVSVQVVLVPAKKKFFFQQPFPLNVVAAEDERDDCSLDAPTDDIWIFNHWDADPVPRFTWTWIAADPALNHHPRRIHTYGPDPCGRVGRRTMMGTHRMDGRDPPPPPPQPDPQPDPFAFDACVSPHPPQWDWDDDVPKAAITTKHWADPVRAGDQGDDPQAQFGWGQPDDDPPDRITIIFRFLFPQVQADPQDRVDQPSSQSNLDDQWGWIRDPVNTTTTHGND

Organism: Emiliania huxleyi (NCBI:txid2903)

InterPro domains:
  IPR000668 Peptidase C1A, papain C-terminal [PF00112] (1-147)
  IPR000668 Peptidase C1A, papain C-terminal [SM00645] (1-148)
  IPR013128 Peptidase C1A [PTHR12411] (1-142)
  IPR025660 Cysteine peptidase, histidine active site [PS00639] (93-103)
  IPR038765 Papain-like cysteine peptidase superfamily [SSF54001] (1-149)
  IPR039417 Papain-like cysteine endopeptidase [cd02248] (1-147)

pLDDT: mean 88.87, std 12.33, range [36.81, 98.81]